Protein AF-A0A1B6K6L8-F1 (afdb_monomer_lite)

Radius of gyration: 23.19 Å; chains: 1; bounding box: 78×41×60 Å

Organism: NCBI:txid320908

Foldseek 3Di:
DDDDDDDDPPDDDFDWAADDDDDWDDKAWDAKKFCPVQVVDLAKDADDLDAPCVLLVSLLQVLFFKWKADPVRRMIGHHVDDDPPIDGDDRVQQVAARPPPDPPPRDGRGHVRMITMIGDTNNRPRDHDPVWTWTWWQDPPAGIWIAIPPDRVDIARFAHDRQSNQDDDWDKADQVVVQKIWTDTPQFIWITGVPGDPCNVPVHTDTQDRDPNWQEKEALNPVQKIWTWHFDQAKIWIWMAGVNHDDIDTDDIDGDGDGDNYDYDDNSDPPDDD

Sequence (274 aa):
MDFYKQLSFTLLTFSVFLFVSGTGDELRYVGCFDVAHSVLSKLHKYFYGLDLNKCVNYCAALNTRQAGIHKSENFCYCGDGIDENSERKDDTLCNISCGQDKPGANRTCGGENVMSLYDNFPTLKPTMVDNNISFLLGTAPEGVRLYRSPDLHKYDTLMSTDTFNDFSSDEVDYHYAKNLGFALADGKIYKSTLTPNSNANSTGPTVIKDDFPIASFAVDWFHDTIYWASRDHSNYSVKSVDLDGGNATTLLKIQTSGTVQCMEVDPYERLFNT

Secondary structure (DSSP, 8-state):
----------------------PPP-PEEEEEEESHHHHHSS-EEE-TT--HHHHHHHHHHTT-SEEEEETTTTEEEEESS--TTPPEEPGGG---B-SSPPTT---B--BTTEEEEEE---------STT--EEEEEETTTEEEEEESS-TT-EEEEE--GGGGS-S--EEEEEGGGTEEEEEETTEEEEEESS--TTHHHH--EEEEE-SSEEEEEEETTTTEEEEEE--SS-EEEEEEETTEEEEEEEEEE--S---------SSS-S---

pLDDT: mean 75.08, std 18.41, range [28.59, 95.5]

InterPro domains:
  IPR002889 Carbohydrate-binding WSC [PF01822] (29-111)
  IPR002889 Carbohydrate-binding WSC [PS51212] (26-121)
  IPR002889 Carbohydrate-binding WSC [SM00321] (26-121)
  IPR011042 Six-bladed beta-propeller, TolB-like [G3DSA:2.120.10.30] (135-272)

Structure (mmCIF, N/CA/C/O backbone):
data_AF-A0A1B6K6L8-F1
#
_entry.id   AF-A0A1B6K6L8-F1
#
loop_
_atom_site.group_PDB
_atom_site.id
_atom_site.type_symbol
_atom_site.label_atom_id
_atom_site.label_alt_id
_atom_site.label_comp_id
_atom_site.label_asym_id
_atom_site.label_entity_id
_atom_site.label_seq_id
_atom_site.pdbx_PDB_ins_code
_atom_site.Cartn_x
_atom_site.Cartn_y
_atom_site.Cartn_z
_atom_site.occupancy
_atom_site.B_iso_or_equiv
_atom_site.auth_seq_id
_atom_site.auth_comp_id
_atom_site.auth_asym_id
_atom_site.auth_atom_id
_atom_site.pdbx_PDB_model_num
ATOM 1 N N . MET A 1 1 ? 45.371 -24.825 -5.159 1.00 34.56 1 MET A N 1
ATOM 2 C CA . MET A 1 1 ? 45.054 -23.892 -6.259 1.00 34.56 1 MET A CA 1
ATOM 3 C C . MET A 1 1 ? 43.552 -23.928 -6.501 1.00 34.56 1 MET A C 1
ATOM 5 O O . MET A 1 1 ? 43.074 -24.537 -7.444 1.00 34.56 1 MET A O 1
ATOM 9 N N . ASP A 1 2 ? 42.851 -23.380 -5.512 1.00 31.44 2 ASP A N 1
ATOM 10 C CA . ASP A 1 2 ? 41.744 -22.422 -5.577 1.00 31.44 2 ASP A CA 1
ATOM 11 C C . ASP A 1 2 ? 40.558 -22.699 -6.509 1.00 31.44 2 ASP A C 1
ATOM 13 O O . ASP A 1 2 ? 40.441 -22.192 -7.622 1.00 31.44 2 ASP A O 1
ATOM 17 N N . PHE A 1 3 ? 39.620 -23.449 -5.925 1.00 30.70 3 PHE A N 1
ATOM 18 C CA . PHE A 1 3 ? 38.177 -23.218 -5.999 1.00 30.70 3 PHE A CA 1
ATOM 19 C C . PHE A 1 3 ? 37.814 -21.808 -5.471 1.00 30.70 3 PHE A C 1
ATOM 21 O O . PHE A 1 3 ? 38.475 -21.327 -4.556 1.00 30.70 3 PHE A O 1
ATOM 28 N N . TYR A 1 4 ? 36.704 -21.242 -5.972 1.00 28.59 4 TYR A N 1
ATOM 29 C CA . TYR A 1 4 ? 36.009 -19.981 -5.610 1.00 28.59 4 TYR A CA 1
ATOM 30 C C . TYR A 1 4 ? 36.255 -18.744 -6.495 1.00 28.59 4 TYR A C 1
ATOM 32 O O . TYR A 1 4 ? 37.169 -17.959 -6.277 1.00 28.59 4 TYR A O 1
ATOM 40 N N . LYS A 1 5 ? 35.320 -18.530 -7.430 1.00 29.80 5 LYS A N 1
ATOM 41 C CA . LYS A 1 5 ? 34.784 -17.257 -7.966 1.00 29.80 5 LYS A CA 1
ATOM 42 C C . LYS A 1 5 ? 33.568 -17.688 -8.806 1.00 29.80 5 LYS A C 1
ATOM 44 O O . LYS A 1 5 ? 33.723 -18.559 -9.645 1.00 29.80 5 LYS A O 1
ATOM 49 N N . GLN A 1 6 ? 32.333 -17.235 -8.640 1.00 28.75 6 GLN A N 1
ATOM 50 C CA . GLN A 1 6 ? 31.790 -16.043 -8.010 1.00 28.75 6 GLN A CA 1
ATOM 51 C C . GLN A 1 6 ? 30.283 -16.340 -7.863 1.00 28.75 6 GLN A C 1
ATOM 53 O O . GLN A 1 6 ? 29.590 -16.463 -8.869 1.00 28.75 6 GLN A O 1
ATOM 58 N N . LEU A 1 7 ? 29.785 -16.561 -6.639 1.00 28.86 7 LEU A N 1
ATOM 59 C CA . LEU A 1 7 ? 28.338 -16.599 -6.406 1.00 28.86 7 LEU A CA 1
ATOM 60 C C . LEU A 1 7 ? 27.823 -15.166 -6.574 1.00 28.86 7 LEU A C 1
ATOM 62 O O . LEU A 1 7 ? 28.168 -14.288 -5.784 1.00 28.86 7 LEU A O 1
ATOM 66 N N . SER A 1 8 ? 27.030 -14.940 -7.619 1.00 30.84 8 SER A N 1
ATOM 67 C CA . SER A 1 8 ? 26.169 -13.767 -7.726 1.00 30.84 8 SER A CA 1
ATOM 68 C C . SER A 1 8 ? 25.122 -13.868 -6.618 1.00 30.84 8 SER A C 1
ATOM 70 O O . SER A 1 8 ? 24.301 -14.784 -6.624 1.00 30.84 8 SER A O 1
ATOM 72 N N . PHE A 1 9 ? 25.189 -12.974 -5.634 1.00 30.95 9 PHE A N 1
ATOM 73 C CA . PHE A 1 9 ? 24.135 -12.808 -4.639 1.00 30.95 9 PHE A CA 1
ATOM 74 C C . PHE A 1 9 ? 22.963 -12.082 -5.303 1.00 30.95 9 PHE A C 1
ATOM 76 O O . PHE A 1 9 ? 22.854 -10.863 -5.225 1.00 30.95 9 PHE A O 1
ATOM 83 N N . THR A 1 10 ? 22.104 -12.831 -5.991 1.00 30.56 10 THR A N 1
ATOM 84 C CA . THR A 1 10 ? 20.785 -12.340 -6.397 1.00 30.56 10 THR A CA 1
ATOM 85 C C . THR A 1 10 ? 19.887 -12.414 -5.165 1.00 30.56 10 THR A C 1
ATOM 87 O O . THR A 1 10 ? 19.441 -13.493 -4.773 1.00 30.56 10 THR A O 1
ATOM 90 N N . LEU A 1 11 ? 19.701 -11.284 -4.485 1.00 29.59 11 LEU A N 1
ATOM 91 C CA . LEU A 1 11 ? 18.708 -11.152 -3.422 1.00 29.59 11 LEU A CA 1
ATOM 92 C C . LEU A 1 11 ? 17.330 -11.054 -4.082 1.00 29.59 11 LEU A C 1
ATOM 94 O O . LEU A 1 11 ? 16.975 -10.020 -4.630 1.00 29.59 11 LEU A O 1
ATOM 98 N N . LEU A 1 12 ? 16.580 -12.156 -4.051 1.00 32.03 12 LEU A N 1
ATOM 99 C CA . LEU A 1 12 ? 15.150 -12.171 -4.346 1.00 32.03 12 LEU A CA 1
ATOM 100 C C . LEU A 1 12 ? 14.415 -11.546 -3.157 1.00 32.03 12 LEU A C 1
ATOM 102 O O . LEU A 1 12 ? 14.360 -12.145 -2.080 1.00 32.03 12 LEU A O 1
ATOM 106 N N . THR A 1 13 ? 13.865 -10.352 -3.339 1.00 33.19 13 THR A N 1
ATOM 107 C CA . THR A 1 13 ? 12.875 -9.791 -2.419 1.00 33.19 13 THR A CA 1
ATOM 108 C C . THR A 1 13 ? 11.524 -10.453 -2.715 1.00 33.19 13 THR A C 1
ATOM 110 O O . THR A 1 13 ? 11.097 -10.562 -3.862 1.00 33.19 13 THR A O 1
ATOM 113 N N . PHE A 1 14 ? 10.880 -11.000 -1.682 1.00 33.00 14 PHE A N 1
ATOM 114 C CA . PHE A 1 14 ? 9.584 -11.673 -1.782 1.00 33.00 14 PHE A CA 1
ATOM 115 C C . PHE A 1 14 ? 8.544 -10.857 -1.016 1.00 33.00 14 PHE A C 1
ATOM 117 O O . PHE A 1 14 ? 8.603 -10.805 0.210 1.00 33.00 14 PHE A O 1
ATOM 124 N N . SER A 1 15 ? 7.555 -10.313 -1.723 1.00 31.88 15 SER A N 1
ATOM 125 C CA . SER A 1 15 ? 6.352 -9.735 -1.115 1.00 31.88 15 SER A CA 1
ATOM 126 C C . SER A 1 15 ? 5.167 -10.664 -1.385 1.00 31.88 15 SER A C 1
ATOM 128 O O . SER A 1 15 ? 4.825 -10.936 -2.535 1.00 31.88 15 SER A O 1
ATOM 130 N N . VAL A 1 16 ? 4.568 -11.208 -0.320 1.00 32.00 16 VAL A N 1
ATOM 131 C CA . VAL A 1 16 ? 3.443 -12.159 -0.366 1.00 32.00 16 VAL A CA 1
ATOM 132 C C . VAL A 1 16 ? 2.283 -11.581 0.439 1.00 32.00 16 VAL A C 1
ATOM 134 O O . VAL A 1 16 ? 2.430 -11.397 1.642 1.00 32.00 16 VAL A O 1
ATOM 137 N N . PHE A 1 17 ? 1.113 -11.366 -0.178 1.00 33.88 17 PHE A N 1
ATOM 138 C CA . PHE A 1 17 ? -0.128 -11.056 0.549 1.00 33.88 17 PHE A CA 1
ATOM 139 C C . PHE A 1 17 ? -1.366 -11.730 -0.072 1.00 33.88 17 PHE A C 1
ATOM 141 O O . PHE A 1 17 ? -1.424 -11.979 -1.275 1.00 33.88 17 PHE A O 1
ATOM 148 N N . LEU A 1 18 ? -2.338 -12.066 0.789 1.00 35.03 18 LEU A N 1
ATOM 149 C CA . LEU A 1 18 ? -3.398 -13.065 0.573 1.00 35.03 18 LEU A CA 1
ATOM 150 C C . LEU A 1 18 ? -4.814 -12.470 0.601 1.00 35.03 18 LEU A C 1
ATOM 152 O O . LEU A 1 18 ? -5.065 -11.449 1.237 1.00 35.03 18 LEU A O 1
ATOM 156 N N . PHE A 1 19 ? -5.750 -13.159 -0.057 1.00 38.59 19 PHE A N 1
ATOM 157 C CA . PHE A 1 19 ? -7.157 -12.772 -0.203 1.00 38.59 19 PHE A CA 1
ATOM 158 C C . PHE A 1 19 ? -8.054 -13.191 0.964 1.00 38.59 19 PHE A C 1
ATOM 160 O O . PHE A 1 19 ? -7.844 -14.225 1.591 1.00 38.59 19 PHE A O 1
ATOM 167 N N . VAL A 1 20 ? -9.102 -12.394 1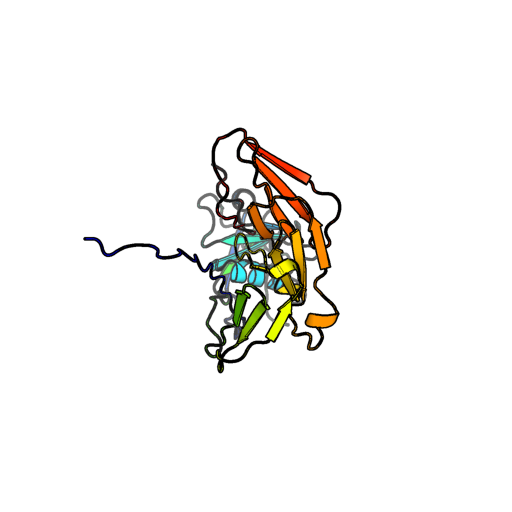.198 1.00 41.66 20 VAL A N 1
ATOM 168 C CA . VAL A 1 20 ? -10.036 -12.504 2.327 1.00 41.66 20 VAL A CA 1
ATOM 169 C C . VAL A 1 20 ? -11.402 -13.042 1.890 1.00 41.66 20 VAL A C 1
ATOM 171 O O . VAL A 1 20 ? -12.067 -12.455 1.038 1.00 41.66 20 VAL A O 1
ATOM 174 N N . SER A 1 21 ? -11.886 -14.069 2.590 1.00 34.97 21 SER A N 1
ATOM 175 C CA . SER A 1 21 ? -13.319 -14.321 2.779 1.00 34.97 21 SER A CA 1
ATOM 176 C C . SER A 1 21 ? -13.560 -14.731 4.235 1.00 34.97 21 SER A C 1
ATOM 178 O O . SER A 1 21 ? -13.213 -15.841 4.631 1.00 34.97 21 SER A O 1
ATOM 180 N N . GLY A 1 22 ? -14.115 -13.828 5.046 1.00 38.50 22 GLY A N 1
ATOM 181 C CA . GLY A 1 22 ? -14.493 -14.108 6.433 1.00 38.50 22 GLY A CA 1
ATOM 182 C C . GLY A 1 22 ? -15.956 -14.531 6.530 1.00 38.50 22 GLY A C 1
ATOM 183 O O . GLY A 1 22 ? -16.852 -13.740 6.236 1.00 38.50 22 GLY A O 1
ATOM 184 N N . THR A 1 23 ? -16.211 -15.769 6.951 1.00 39.53 23 THR A N 1
ATOM 185 C CA . THR A 1 23 ? -17.534 -16.210 7.412 1.00 39.53 23 THR A CA 1
ATOM 186 C C . THR A 1 23 ? -17.758 -15.671 8.822 1.00 39.53 23 THR A C 1
ATOM 188 O O . THR A 1 23 ? -16.921 -15.877 9.694 1.00 39.53 23 THR A O 1
ATOM 191 N N . GLY A 1 24 ? -18.845 -14.923 9.012 1.00 46.97 24 GLY A N 1
ATOM 192 C CA . GLY A 1 24 ? -19.058 -14.066 10.176 1.00 46.97 24 GLY A CA 1
ATOM 193 C C . GLY A 1 24 ? -19.149 -14.796 11.515 1.00 46.97 24 GLY A C 1
ATOM 194 O O . GLY A 1 24 ? -20.119 -15.509 11.761 1.00 46.97 24 GLY A O 1
ATOM 195 N N . ASP A 1 25 ? -18.193 -14.492 12.391 1.00 52.88 25 ASP A N 1
ATOM 196 C CA . ASP A 1 25 ? -18.396 -14.512 13.836 1.00 52.88 25 ASP A CA 1
ATOM 197 C C . ASP A 1 25 ? -19.154 -13.243 14.260 1.00 52.88 25 ASP A C 1
ATOM 199 O O . ASP A 1 25 ? -18.965 -12.148 13.716 1.00 52.88 25 ASP A O 1
ATOM 203 N N . GLU A 1 26 ? -20.081 -13.400 15.201 1.00 69.75 26 GLU A N 1
ATOM 204 C CA . GLU A 1 26 ? -20.916 -12.317 15.708 1.00 69.75 26 GLU A CA 1
ATOM 205 C C . GLU A 1 26 ? -20.067 -11.326 16.525 1.00 69.75 26 GLU A C 1
ATOM 207 O O . GLU A 1 26 ? -19.513 -11.663 17.571 1.00 69.75 26 GLU A O 1
ATOM 212 N N . LEU A 1 27 ? -19.958 -10.091 16.025 1.00 79.44 27 LEU A N 1
ATOM 213 C CA . LEU A 1 27 ? -19.236 -8.989 16.663 1.00 79.44 27 LEU A CA 1
ATOM 214 C C . LEU A 1 27 ? -19.695 -8.779 18.120 1.00 79.44 27 LEU A C 1
ATOM 216 O O . LEU A 1 27 ? -20.875 -8.505 18.359 1.00 79.44 27 LEU A O 1
ATOM 220 N N . ARG A 1 28 ? -18.765 -8.836 19.082 1.00 87.00 28 ARG A N 1
ATOM 221 C CA . ARG A 1 28 ? -19.060 -8.747 20.521 1.00 87.00 28 ARG A CA 1
ATOM 222 C C . ARG A 1 28 ? -18.842 -7.331 21.049 1.00 87.00 28 ARG A C 1
ATOM 224 O O . ARG A 1 28 ? -17.721 -6.836 21.028 1.00 87.00 28 ARG A O 1
ATOM 231 N N . TYR A 1 29 ? -19.885 -6.706 21.594 1.00 88.38 29 TYR A N 1
ATOM 232 C CA . TYR A 1 29 ? -19.748 -5.443 22.331 1.00 88.38 29 TYR A CA 1
ATOM 233 C C . TYR A 1 29 ? -19.022 -5.674 23.665 1.00 88.38 29 TYR A C 1
ATOM 235 O O . TYR A 1 29 ? -19.361 -6.590 24.419 1.00 88.38 29 TYR A O 1
ATOM 243 N N . VAL A 1 30 ? -18.006 -4.860 23.946 1.00 90.69 30 VAL A N 1
ATOM 244 C CA . VAL A 1 30 ? -17.192 -4.945 25.168 1.00 90.69 30 VAL A CA 1
ATOM 245 C C . VAL A 1 30 ? -17.627 -3.904 26.197 1.00 90.69 30 VAL A C 1
ATOM 247 O O . VAL A 1 30 ? -17.708 -4.208 27.389 1.00 90.69 30 VAL A O 1
ATOM 250 N N . GLY A 1 31 ? -17.918 -2.682 25.758 1.00 91.50 31 GLY A N 1
ATOM 251 C CA . GLY A 1 31 ? -18.349 -1.606 26.645 1.00 91.50 31 GLY A CA 1
ATOM 252 C C . GLY A 1 31 ? -18.139 -0.215 26.065 1.00 91.50 31 GLY A C 1
ATOM 253 O O . GLY A 1 31 ? -17.557 -0.056 24.989 1.00 91.50 31 GLY A O 1
ATOM 254 N N . CYS A 1 32 ? -18.606 0.773 26.822 1.00 93.06 32 CYS A N 1
ATOM 255 C CA . CYS A 1 32 ? -18.414 2.189 26.556 1.00 93.06 32 CYS A CA 1
ATOM 256 C C . CYS A 1 32 ? -17.178 2.715 27.291 1.00 93.06 32 CYS A C 1
ATOM 258 O O . CYS A 1 32 ? -17.006 2.445 28.481 1.00 93.06 32 CYS A O 1
ATOM 260 N N . PHE A 1 33 ? -16.320 3.462 26.603 1.00 92.12 33 PHE A N 1
ATOM 261 C CA . PHE A 1 33 ? -15.060 3.972 27.152 1.00 92.12 33 PHE A CA 1
ATOM 262 C C . PHE A 1 33 ? -14.853 5.432 26.775 1.00 92.12 33 PHE A C 1
ATOM 264 O O . PHE A 1 33 ? -15.386 5.890 25.766 1.00 92.12 33 PHE A O 1
ATOM 271 N N . ASP A 1 34 ? -1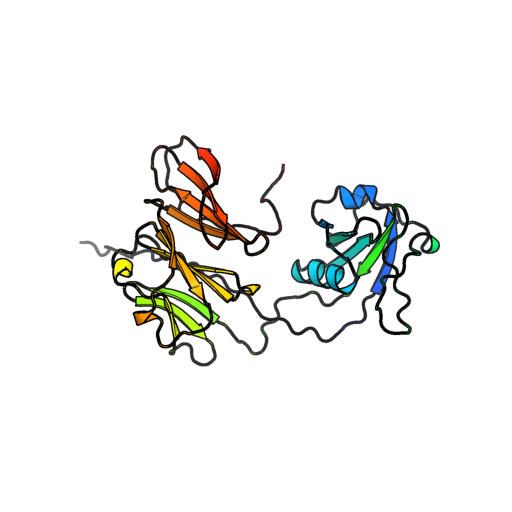4.082 6.170 27.569 1.00 89.38 34 ASP A N 1
ATOM 272 C CA . ASP A 1 34 ? -13.631 7.496 27.150 1.00 89.38 34 ASP A CA 1
ATOM 273 C C . ASP A 1 34 ? -12.786 7.445 25.866 1.00 89.38 34 ASP A C 1
ATOM 275 O O . ASP A 1 34 ? -12.189 6.427 25.514 1.00 89.38 34 ASP A O 1
ATOM 279 N N . VAL A 1 35 ? -12.759 8.561 25.134 1.00 77.94 35 VAL A N 1
ATOM 280 C CA . VAL A 1 35 ? -11.936 8.667 23.916 1.00 77.94 35 VAL A CA 1
ATOM 281 C C . VAL A 1 35 ? -10.588 9.329 24.178 1.00 77.94 35 VAL A C 1
ATOM 283 O O . VAL A 1 35 ? -9.697 9.200 23.353 1.00 77.94 35 VAL A O 1
ATOM 286 N N . ALA A 1 36 ? -10.403 10.040 25.295 1.00 65.88 36 ALA A N 1
ATOM 287 C CA . ALA A 1 36 ? -9.252 10.927 25.495 1.00 65.88 36 ALA A CA 1
ATOM 288 C C . ALA A 1 36 ? -7.902 10.193 25.408 1.00 65.88 36 ALA A C 1
ATOM 290 O O . ALA A 1 36 ? -7.032 10.595 24.639 1.00 65.88 36 ALA A O 1
ATOM 291 N N . HIS A 1 37 ? -7.744 9.089 26.138 1.00 63.91 37 HIS A N 1
ATOM 292 C CA . HIS A 1 37 ? -6.505 8.305 26.121 1.00 63.91 37 HIS A CA 1
ATOM 293 C C . HIS A 1 37 ? -6.378 7.453 24.853 1.00 63.91 37 HIS A C 1
ATOM 295 O O . HIS A 1 37 ? -5.288 7.287 24.310 1.00 63.91 37 HIS A O 1
ATOM 301 N N . SER A 1 38 ? -7.506 7.019 24.296 1.00 60.50 38 SER A N 1
ATOM 302 C CA . SER A 1 38 ? -7.543 6.239 23.058 1.00 60.50 38 SER A CA 1
ATOM 303 C C . SER A 1 38 ? -7.270 7.079 21.794 1.00 60.50 38 SER A C 1
ATOM 305 O O . SER A 1 38 ? -6.662 6.574 20.855 1.00 60.50 38 SER A O 1
ATOM 307 N N . VAL A 1 39 ? -7.599 8.378 21.776 1.00 54.75 39 VAL A N 1
ATOM 308 C CA . VAL A 1 39 ? -7.175 9.363 20.749 1.00 54.75 39 VAL A CA 1
ATOM 309 C C . VAL A 1 39 ? -5.673 9.600 20.783 1.00 54.75 39 VAL A C 1
ATOM 311 O O . VAL A 1 39 ? -5.060 9.804 19.739 1.00 54.75 39 VAL A O 1
ATOM 314 N N . LEU A 1 40 ? -5.064 9.560 21.968 1.00 52.44 40 LEU A N 1
ATOM 315 C CA . LEU A 1 40 ? -3.612 9.667 22.104 1.00 52.44 40 LEU A CA 1
ATOM 316 C C . LEU A 1 40 ? -2.892 8.384 21.658 1.00 52.44 40 LEU A C 1
ATOM 318 O O . LEU A 1 40 ? -1.703 8.440 21.335 1.00 52.44 40 LEU A O 1
ATOM 322 N N . SER A 1 41 ? -3.594 7.246 21.591 1.00 58.81 41 SER A N 1
ATOM 323 C CA . SER A 1 41 ? -3.054 6.024 20.994 1.00 58.81 41 SER A CA 1
ATOM 324 C C . SER A 1 41 ? -2.823 6.216 19.485 1.00 58.81 41 SER A C 1
ATOM 326 O O . SER A 1 41 ? -3.631 6.828 18.782 1.00 58.81 41 SER A O 1
ATOM 328 N N . LYS A 1 42 ? -1.698 5.711 18.962 1.00 58.62 42 LYS A N 1
ATOM 329 C CA . LYS A 1 42 ? -1.261 5.948 17.569 1.00 58.62 42 LYS A CA 1
ATOM 330 C C . LYS A 1 42 ? -2.048 5.150 16.511 1.00 58.62 42 LYS A C 1
ATOM 332 O O . LYS A 1 42 ? -1.871 5.408 15.327 1.00 58.62 42 LYS A O 1
ATOM 337 N N . LEU A 1 43 ? -2.926 4.228 16.912 1.00 66.12 43 LEU A N 1
ATOM 338 C CA . LEU A 1 43 ? -3.657 3.314 16.022 1.00 66.12 43 LEU A CA 1
ATOM 339 C C . LEU A 1 43 ? -5.123 3.741 15.837 1.00 66.12 43 LEU A C 1
ATOM 341 O O . LEU A 1 43 ? -6.056 2.983 16.107 1.00 66.12 43 LEU A O 1
ATOM 345 N N . HIS A 1 44 ? -5.343 4.971 15.368 1.00 76.06 44 HIS A N 1
ATOM 346 C CA . HIS A 1 44 ? -6.681 5.465 15.037 1.00 76.06 44 HIS A CA 1
ATOM 347 C C . HIS A 1 44 ? -6.751 6.072 13.634 1.00 76.06 44 HIS A C 1
ATOM 349 O O . HIS A 1 44 ? -5.766 6.581 13.104 1.00 76.06 44 HIS A O 1
ATOM 355 N N . LYS A 1 45 ? -7.935 6.024 13.015 1.00 79.69 45 LYS A N 1
ATOM 356 C CA . LYS A 1 45 ? -8.197 6.573 11.680 1.00 79.69 45 LYS A CA 1
ATOM 357 C C . LYS A 1 45 ? -9.486 7.381 11.648 1.00 79.69 45 LYS A C 1
ATOM 359 O O . LYS A 1 45 ? -10.515 6.948 12.163 1.00 79.69 45 LYS A O 1
ATOM 364 N N . TYR A 1 46 ? -9.421 8.530 10.979 1.00 83.12 46 TYR A N 1
ATOM 365 C CA . TYR A 1 46 ? -10.589 9.326 10.616 1.00 83.12 46 TYR A CA 1
ATOM 366 C C . TYR A 1 46 ? -11.235 8.784 9.332 1.00 83.12 46 TYR A C 1
ATOM 368 O O . TYR A 1 46 ? -10.548 8.552 8.333 1.00 83.12 46 TYR A O 1
ATOM 376 N N . PHE A 1 47 ? -12.556 8.617 9.328 1.00 73.38 47 PHE A N 1
ATOM 377 C CA . PHE A 1 47 ? -13.321 8.127 8.180 1.00 73.38 47 PHE A CA 1
ATOM 378 C C . PHE A 1 47 ? -14.439 9.085 7.778 1.00 73.38 47 PHE A C 1
ATOM 380 O O . PHE A 1 47 ? -15.330 9.386 8.562 1.00 73.38 47 PHE A O 1
ATOM 387 N N . TYR A 1 48 ? -14.508 9.456 6.502 1.00 74.00 48 TYR A N 1
ATOM 388 C CA . TYR A 1 48 ? -15.709 10.111 5.987 1.00 74.00 48 TYR A CA 1
ATOM 389 C C . TYR A 1 48 ? -16.898 9.138 5.975 1.00 74.00 48 TYR A C 1
ATOM 391 O O . TYR A 1 48 ? -16.854 8.076 5.344 1.00 74.00 48 TYR A O 1
ATOM 399 N N . GLY A 1 49 ? -17.972 9.512 6.679 1.00 77.44 49 GLY A N 1
ATOM 400 C CA . GLY A 1 49 ? -19.181 8.697 6.799 1.00 77.44 49 GLY A CA 1
ATOM 401 C C . GLY A 1 49 ? -18.900 7.369 7.497 1.00 77.44 49 GLY A C 1
ATOM 402 O O . GLY A 1 49 ? -19.133 6.308 6.911 1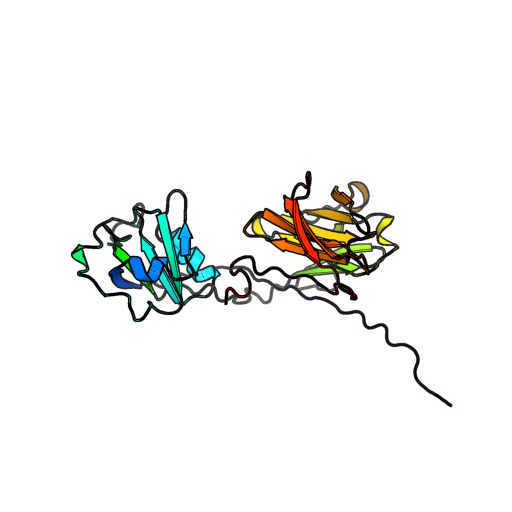.00 77.44 49 GLY A O 1
ATOM 403 N N . LEU A 1 50 ? -18.331 7.432 8.702 1.00 82.00 50 LEU A N 1
ATOM 404 C CA . LEU A 1 50 ? -17.966 6.253 9.475 1.00 82.00 50 LEU A CA 1
ATOM 405 C C . LEU A 1 50 ? -19.196 5.395 9.826 1.00 82.00 50 LEU A C 1
ATOM 407 O O . LEU A 1 50 ? -20.227 5.896 10.281 1.00 82.00 50 LEU A O 1
ATOM 411 N N . ASP A 1 51 ? -19.042 4.085 9.654 1.00 83.75 51 ASP A N 1
ATOM 412 C CA . ASP A 1 51 ? -19.950 3.055 10.148 1.00 83.75 51 ASP A CA 1
ATOM 413 C C . ASP A 1 51 ? -19.148 1.951 10.854 1.00 83.75 51 ASP A C 1
ATOM 415 O O . ASP A 1 51 ? -17.914 1.899 10.781 1.00 83.75 51 ASP A O 1
ATOM 419 N N . LEU A 1 52 ? -19.855 1.072 11.561 1.00 85.38 52 LEU A N 1
ATOM 420 C CA . LEU A 1 52 ? -19.223 0.030 12.360 1.00 85.38 52 LEU A CA 1
ATOM 421 C C . LEU A 1 52 ? -18.436 -0.977 11.520 1.00 85.38 52 LEU A C 1
ATOM 423 O O . LEU A 1 52 ? -17.344 -1.373 11.918 1.00 85.38 52 LEU A O 1
ATOM 427 N N . ASN A 1 53 ? -18.954 -1.368 10.355 1.00 82.62 53 ASN A N 1
ATOM 428 C CA . ASN A 1 53 ? -18.290 -2.350 9.502 1.00 82.62 53 ASN A CA 1
ATOM 429 C C . ASN A 1 53 ? -16.983 -1.790 8.942 1.00 82.62 53 ASN A C 1
ATOM 431 O O . ASN A 1 53 ? -15.989 -2.505 8.904 1.00 82.62 53 ASN A O 1
ATOM 435 N N . LYS A 1 54 ? -16.950 -0.509 8.554 1.00 81.44 54 LYS A N 1
ATOM 436 C CA . LYS A 1 54 ? -15.715 0.168 8.134 1.00 81.44 54 LYS A CA 1
ATOM 437 C C . LYS A 1 54 ? -14.664 0.130 9.231 1.00 81.44 54 LYS A C 1
ATOM 439 O O . LYS A 1 54 ? -13.517 -0.197 8.941 1.00 81.44 54 LYS A O 1
ATOM 444 N N . CYS A 1 55 ? -15.056 0.428 10.470 1.00 86.25 55 CYS A N 1
ATOM 445 C CA . CYS A 1 55 ? -14.116 0.416 11.583 1.00 86.25 55 CYS A CA 1
ATOM 446 C C . CYS A 1 55 ? -13.597 -0.994 11.878 1.00 86.25 55 CYS A C 1
ATOM 448 O O . CYS A 1 55 ? -12.393 -1.229 11.899 1.00 86.25 55 CYS A O 1
ATOM 450 N N . VAL A 1 56 ? -14.511 -1.952 12.021 1.00 85.50 56 VAL A N 1
ATOM 451 C CA . VAL A 1 56 ? -14.176 -3.349 12.299 1.00 85.50 56 VAL A CA 1
ATOM 452 C C . VAL A 1 56 ? -13.295 -3.939 11.201 1.00 85.50 56 VAL A C 1
ATOM 454 O O . VAL A 1 56 ? -12.272 -4.534 11.512 1.00 85.50 56 VAL A O 1
ATOM 457 N N . ASN A 1 57 ? -13.637 -3.739 9.926 1.00 79.62 57 ASN A N 1
ATOM 458 C CA . ASN A 1 57 ? -12.840 -4.251 8.810 1.00 79.62 57 ASN A CA 1
ATOM 459 C C . ASN A 1 57 ? -11.446 -3.621 8.767 1.00 79.62 57 ASN A C 1
ATOM 461 O O . ASN A 1 57 ? -10.481 -4.307 8.445 1.00 79.62 57 ASN A O 1
ATOM 465 N N . TYR A 1 58 ? -11.337 -2.332 9.097 1.00 78.62 58 TYR A N 1
ATOM 466 C CA . TYR A 1 58 ? -10.052 -1.650 9.193 1.00 78.62 58 TYR A CA 1
ATOM 467 C C . TYR A 1 58 ? -9.181 -2.259 10.299 1.00 78.62 58 TYR A C 1
ATOM 469 O O . TYR A 1 58 ? -8.062 -2.679 10.020 1.00 78.62 58 TYR A O 1
ATOM 477 N N . CYS A 1 59 ? -9.711 -2.415 11.512 1.00 80.69 59 CYS A N 1
ATOM 478 C CA . CYS A 1 59 ? -8.975 -3.031 12.620 1.00 80.69 59 CYS A CA 1
ATOM 479 C C . CYS A 1 59 ? -8.644 -4.504 12.362 1.00 80.69 59 CYS A C 1
ATOM 481 O O . CYS A 1 59 ? -7.557 -4.982 12.678 1.00 80.69 59 CYS A O 1
ATOM 483 N N . ALA A 1 60 ? -9.554 -5.223 11.713 1.00 78.06 60 ALA A N 1
ATOM 484 C CA . ALA A 1 60 ? -9.328 -6.598 11.322 1.00 78.06 60 ALA A CA 1
ATOM 485 C C . ALA A 1 60 ? -8.196 -6.734 10.293 1.00 78.06 60 ALA A C 1
ATOM 487 O O . ALA A 1 60 ? -7.400 -7.663 10.408 1.00 78.06 60 ALA A O 1
ATOM 488 N N . ALA A 1 61 ? -8.102 -5.811 9.326 1.00 70.56 61 ALA A N 1
ATOM 489 C CA . ALA A 1 61 ? -7.027 -5.763 8.330 1.00 70.56 61 ALA A CA 1
ATOM 490 C C . ALA A 1 61 ? -5.661 -5.428 8.946 1.00 70.56 61 ALA A C 1
ATOM 492 O O . ALA A 1 61 ? -4.640 -5.896 8.452 1.00 70.56 61 ALA A O 1
ATOM 493 N N . LEU A 1 62 ? -5.651 -4.675 10.049 1.00 71.00 62 LEU A N 1
ATOM 494 C CA . LEU A 1 62 ? -4.463 -4.435 10.871 1.00 71.00 62 LEU A CA 1
ATOM 495 C C . LEU A 1 62 ? -4.118 -5.616 11.794 1.00 71.00 62 LEU A C 1
ATOM 497 O O . LEU A 1 62 ? -3.167 -5.534 12.564 1.00 71.00 62 LEU A O 1
ATOM 501 N N . ASN A 1 63 ? -4.884 -6.712 11.737 1.00 73.94 63 ASN A N 1
ATOM 502 C CA . ASN A 1 63 ? -4.729 -7.885 12.596 1.00 73.94 63 ASN A CA 1
ATOM 503 C C . ASN A 1 63 ? -4.786 -7.552 14.103 1.00 73.94 63 ASN A C 1
ATOM 505 O O . ASN A 1 63 ? -4.183 -8.246 14.919 1.00 73.94 63 ASN A O 1
ATOM 509 N N . THR A 1 64 ? -5.541 -6.517 14.480 1.00 75.94 64 THR A N 1
ATOM 510 C CA . THR A 1 64 ? -5.784 -6.183 15.888 1.00 75.94 64 THR A CA 1
ATOM 511 C C . THR A 1 64 ? -7.044 -6.870 16.397 1.00 75.94 64 THR A C 1
ATOM 513 O O . THR A 1 64 ? -7.982 -7.115 15.636 1.00 75.94 64 THR A O 1
ATOM 516 N N . ARG A 1 65 ? -7.113 -7.128 17.700 1.00 80.44 65 ARG A N 1
ATOM 517 C CA . ARG A 1 65 ? -8.243 -7.823 18.326 1.00 80.44 65 ARG A CA 1
ATOM 518 C C . ARG A 1 65 ? -9.481 -6.951 18.587 1.00 80.44 65 ARG A C 1
ATOM 520 O O . ARG A 1 65 ? -10.593 -7.475 18.625 1.00 80.44 65 ARG A O 1
ATOM 527 N N . GLN A 1 66 ? -9.309 -5.651 18.808 1.00 87.12 66 GLN A N 1
ATOM 528 C CA . GLN A 1 66 ? -10.363 -4.737 19.256 1.00 87.12 66 GLN A CA 1
ATOM 529 C C . GLN A 1 66 ? -10.542 -3.546 18.311 1.00 87.12 66 GLN A C 1
ATOM 531 O O . GLN A 1 66 ? -9.590 -3.086 17.681 1.00 87.12 66 GLN A O 1
ATOM 536 N N . ALA A 1 67 ? -11.784 -3.065 18.224 1.00 89.19 67 ALA A N 1
ATOM 537 C CA . ALA A 1 67 ? -12.201 -1.937 17.403 1.00 89.19 67 ALA A CA 1
ATOM 538 C C . ALA A 1 67 ? -13.058 -0.984 18.246 1.00 89.19 67 ALA A C 1
ATOM 540 O O . ALA A 1 67 ? -14.155 -1.343 18.679 1.00 89.19 67 ALA A O 1
ATOM 541 N N . GLY A 1 68 ? -12.558 0.221 18.499 1.00 91.19 68 GLY A N 1
ATOM 542 C CA . GLY A 1 68 ? -13.284 1.310 19.145 1.00 91.19 68 GLY A CA 1
ATOM 543 C C . GLY A 1 68 ? -13.872 2.252 18.102 1.00 91.19 68 GLY A C 1
ATOM 544 O O . GLY A 1 68 ? -13.193 2.617 17.149 1.00 91.19 68 GLY A O 1
ATOM 545 N N . ILE A 1 69 ? -15.121 2.677 18.261 1.00 90.94 69 ILE A N 1
ATOM 546 C CA . ILE A 1 69 ? -15.773 3.596 17.321 1.00 90.94 69 ILE A CA 1
ATOM 547 C C . ILE A 1 69 ? -16.355 4.815 18.039 1.00 90.94 69 ILE A C 1
ATOM 549 O O . ILE A 1 69 ? -17.149 4.687 18.973 1.00 90.94 69 ILE A O 1
ATOM 553 N N . HIS A 1 70 ? -15.979 6.002 17.560 1.00 91.19 70 HIS A N 1
ATOM 554 C CA . HIS A 1 70 ? -16.514 7.293 17.981 1.00 91.19 70 HIS A CA 1
ATOM 555 C C . HIS A 1 70 ? -17.061 8.036 16.757 1.00 91.19 70 HIS A C 1
ATOM 557 O O . HIS A 1 70 ? -16.350 8.752 16.050 1.00 91.19 70 HIS A O 1
ATOM 563 N N . LYS A 1 71 ? -18.348 7.825 16.472 1.00 85.75 71 LYS A N 1
ATOM 564 C CA . LYS A 1 71 ? -18.968 8.268 15.217 1.00 85.75 71 LYS A CA 1
ATOM 565 C C . LYS A 1 71 ? -19.129 9.782 15.095 1.00 85.75 71 LYS A C 1
ATOM 567 O O . LYS A 1 71 ? -19.009 10.282 13.983 1.00 85.75 71 LYS A O 1
ATOM 572 N N . SER A 1 72 ? -19.355 10.507 16.193 1.00 84.44 72 SER A N 1
ATOM 573 C CA . SER A 1 72 ? -19.483 11.977 16.178 1.00 84.44 72 SER A CA 1
ATOM 574 C C . SER A 1 72 ? -18.256 12.659 15.577 1.00 84.44 72 SER A C 1
ATOM 576 O O . SER A 1 72 ? -18.386 13.573 14.771 1.00 84.44 72 SER A O 1
ATOM 578 N N . GLU A 1 73 ? -17.075 12.147 15.917 1.00 83.56 73 GLU A N 1
ATOM 579 C CA . GLU A 1 73 ? -15.787 12.649 15.437 1.00 83.56 73 GLU A CA 1
ATOM 580 C C . GLU A 1 73 ? -15.224 11.808 14.283 1.00 83.56 73 GLU A C 1
ATOM 582 O O . GLU A 1 73 ? -14.095 12.020 13.850 1.00 83.56 73 GLU A O 1
ATOM 587 N N . ASN A 1 74 ? -16.002 10.851 13.760 1.00 85.69 74 ASN A N 1
ATOM 588 C CA . ASN A 1 74 ? -15.599 9.965 12.668 1.00 85.69 74 ASN A CA 1
ATOM 589 C C . ASN A 1 74 ? -14.299 9.179 12.937 1.00 85.69 74 ASN A C 1
ATOM 591 O O . ASN A 1 74 ? -13.585 8.821 11.997 1.00 85.69 74 ASN A O 1
ATOM 595 N N . PHE A 1 75 ? -14.006 8.855 14.199 1.00 88.00 75 PHE A N 1
ATOM 596 C CA . PHE A 1 75 ? -12.814 8.093 14.564 1.00 88.00 75 PHE A CA 1
ATOM 597 C C . PHE A 1 75 ? -13.089 6.604 14.763 1.00 88.00 75 PHE A C 1
ATOM 599 O O . PHE A 1 75 ? -14.062 6.197 15.404 1.00 88.00 75 PHE A O 1
ATOM 606 N N . CYS A 1 76 ? -12.164 5.803 14.247 1.00 87.88 76 CYS A N 1
ATOM 607 C CA . CYS A 1 76 ? -12.034 4.381 14.511 1.00 87.88 76 CYS A CA 1
ATOM 608 C C . CYS A 1 76 ? -10.683 4.100 15.176 1.00 87.88 76 CYS A C 1
ATOM 610 O O . CYS A 1 76 ? -9.666 4.595 14.697 1.00 87.88 76 CYS A O 1
ATOM 612 N N . TYR A 1 77 ? -10.679 3.294 16.229 1.00 88.44 77 TYR A N 1
ATOM 613 C CA . TYR A 1 77 ? -9.525 2.926 17.049 1.00 88.44 77 TYR A CA 1
ATOM 614 C C . TYR A 1 77 ? -9.289 1.428 16.935 1.00 88.44 77 TYR A C 1
ATOM 616 O O . TYR A 1 77 ? -10.242 0.664 17.048 1.00 88.44 77 TYR A O 1
ATOM 624 N N . CYS A 1 78 ? -8.045 1.004 16.752 1.00 83.62 78 CYS A N 1
ATOM 625 C CA . CYS A 1 78 ? -7.681 -0.401 16.612 1.00 83.62 78 CYS A CA 1
ATOM 626 C C . CYS A 1 78 ? -6.592 -0.764 17.619 1.00 83.62 78 CYS A C 1
ATOM 628 O O . CYS A 1 78 ? -5.676 0.018 17.852 1.00 83.62 78 CYS A O 1
ATOM 630 N N . GLY A 1 79 ? -6.670 -1.948 18.216 1.00 81.12 79 GLY A N 1
ATOM 631 C CA . GLY A 1 79 ? -5.651 -2.396 19.164 1.00 81.12 79 GLY A CA 1
ATOM 632 C C . GLY A 1 79 ? -5.934 -3.777 19.735 1.00 81.12 79 GLY A C 1
ATOM 633 O O . GLY A 1 79 ? -7.002 -4.341 19.523 1.00 81.12 79 GLY A O 1
ATOM 634 N N . ASP A 1 80 ? -4.977 -4.332 20.472 1.00 78.31 80 ASP A N 1
ATOM 635 C CA . ASP A 1 80 ? -5.146 -5.624 21.159 1.00 78.31 80 ASP A CA 1
ATOM 636 C C . ASP A 1 80 ? -5.681 -5.491 22.592 1.00 78.31 80 ASP A C 1
ATOM 638 O O . ASP A 1 80 ? -5.883 -6.481 23.300 1.00 78.31 80 ASP A O 1
ATOM 642 N N . GLY A 1 81 ? -5.952 -4.255 22.999 1.00 74.56 81 GLY A N 1
ATOM 643 C CA . GLY A 1 81 ? -6.466 -3.863 24.298 1.00 74.56 81 GLY A CA 1
ATOM 644 C C . GLY A 1 81 ? -6.884 -2.394 24.282 1.00 74.56 81 GLY A C 1
ATOM 645 O O . GLY A 1 81 ? -6.635 -1.672 23.316 1.00 74.56 81 GLY A O 1
ATOM 646 N N . ILE A 1 82 ? -7.490 -1.961 25.381 1.00 75.38 82 ILE A N 1
ATOM 647 C CA . ILE A 1 82 ? -7.684 -0.547 25.693 1.00 75.38 82 ILE A CA 1
ATOM 648 C C . ILE A 1 82 ? -6.521 -0.080 26.573 1.00 75.38 82 ILE A C 1
ATOM 650 O O . ILE A 1 82 ? -6.006 -0.860 27.376 1.00 75.38 82 ILE A O 1
ATOM 654 N N . ASP A 1 83 ? -6.112 1.178 26.398 1.00 76.12 83 ASP A N 1
ATOM 655 C CA . ASP A 1 83 ? -5.099 1.823 27.236 1.00 76.12 83 ASP A CA 1
ATOM 656 C C . ASP A 1 83 ? -5.468 1.711 28.723 1.00 76.12 83 ASP A C 1
ATOM 658 O O . ASP A 1 83 ? -6.628 1.880 29.096 1.00 76.12 83 ASP A O 1
ATOM 662 N N . GLU A 1 84 ? -4.492 1.446 29.590 1.00 75.38 84 GLU A N 1
ATOM 663 C CA . GLU A 1 84 ? -4.736 1.286 31.030 1.00 75.38 84 GLU A CA 1
ATOM 664 C C . GLU A 1 84 ? -5.331 2.539 31.696 1.00 75.38 84 GLU A C 1
ATOM 666 O O . GLU A 1 84 ? -5.986 2.430 32.733 1.00 75.38 84 GLU A O 1
ATOM 671 N N . ASN A 1 85 ? -5.138 3.715 31.090 1.00 80.94 85 ASN A N 1
ATOM 672 C CA . ASN A 1 85 ? -5.680 4.987 31.561 1.00 80.94 85 ASN A CA 1
ATOM 673 C C . ASN A 1 85 ? -7.077 5.287 31.010 1.00 80.94 85 ASN A C 1
ATOM 675 O O . ASN A 1 85 ? -7.702 6.251 31.447 1.00 80.94 85 ASN A O 1
ATOM 679 N N . SER A 1 86 ? -7.575 4.501 30.053 1.00 83.25 86 SER A N 1
ATOM 680 C CA . SER A 1 86 ? -8.935 4.672 29.552 1.00 83.25 86 SER A CA 1
ATOM 681 C C . SER A 1 86 ? -9.949 4.135 30.560 1.00 83.25 86 SER A C 1
ATOM 683 O O . SER A 1 86 ? -9.878 2.996 31.026 1.00 83.25 86 SER A O 1
ATOM 685 N N . GLU A 1 87 ? -10.943 4.954 30.881 1.00 89.00 87 GLU A N 1
ATOM 686 C CA . GLU A 1 87 ? -11.957 4.631 31.871 1.00 89.00 87 GLU A CA 1
ATOM 687 C C . GLU A 1 87 ? -13.201 4.031 31.204 1.00 89.00 87 GLU A C 1
ATOM 689 O O . GLU A 1 87 ? -13.766 4.595 30.259 1.00 89.00 87 GLU A O 1
ATOM 694 N N . ARG A 1 88 ? -13.679 2.896 31.732 1.00 92.06 88 ARG A N 1
ATOM 695 C CA . ARG A 1 88 ? -14.983 2.342 31.347 1.00 92.06 88 ARG A CA 1
ATOM 696 C C . ARG A 1 88 ? -16.088 3.254 31.872 1.00 92.06 88 ARG A C 1
ATOM 698 O O . ARG A 1 88 ? -16.188 3.489 33.074 1.00 92.06 88 ARG A O 1
ATOM 705 N N . LYS A 1 89 ? -16.938 3.729 30.972 1.00 94.38 89 LYS A N 1
ATOM 706 C CA . LYS A 1 89 ? -18.075 4.602 31.265 1.00 94.38 89 LYS A CA 1
ATOM 707 C C . LYS A 1 89 ? -19.381 3.809 31.289 1.00 94.38 89 LYS A C 1
ATOM 709 O O . LYS A 1 89 ? -19.422 2.629 30.938 1.00 94.38 89 LYS A O 1
ATOM 714 N N . ASP A 1 90 ? -20.449 4.456 31.748 1.00 94.62 90 ASP A N 1
ATOM 715 C CA . ASP A 1 90 ? -21.791 3.879 31.694 1.00 94.62 90 ASP A CA 1
ATOM 716 C C . ASP A 1 90 ? -22.177 3.606 30.230 1.00 94.62 90 ASP A C 1
ATOM 718 O O . ASP A 1 90 ? -22.028 4.474 29.368 1.00 94.62 90 ASP A O 1
ATOM 722 N N . ASP A 1 91 ? -22.675 2.401 29.945 1.00 92.75 91 ASP A N 1
ATOM 723 C CA . ASP A 1 91 ? -23.035 1.981 28.589 1.00 92.75 91 ASP A CA 1
ATOM 724 C C . ASP A 1 91 ? -24.148 2.856 27.976 1.00 92.75 91 ASP A C 1
ATOM 726 O O . ASP A 1 91 ? -24.236 2.973 26.755 1.00 92.75 91 ASP A O 1
ATOM 730 N N . THR A 1 92 ? -24.949 3.538 28.802 1.00 92.69 92 THR A N 1
ATOM 731 C CA . THR A 1 92 ? -25.966 4.507 28.358 1.00 92.69 92 THR A CA 1
ATOM 732 C C . THR A 1 92 ? -25.384 5.768 27.720 1.00 92.69 92 THR A C 1
ATOM 734 O O . THR A 1 92 ? -26.097 6.452 26.984 1.00 92.69 92 THR A O 1
ATOM 737 N N . LEU A 1 93 ? -24.106 6.080 27.961 1.00 93.75 93 LEU A N 1
ATOM 738 C CA . LEU A 1 93 ? -23.426 7.208 27.321 1.00 93.75 93 LEU A CA 1
ATOM 739 C C . LEU A 1 93 ? -23.075 6.898 25.865 1.00 93.75 93 LEU A C 1
ATOM 741 O O . LEU A 1 93 ? -23.083 7.798 25.029 1.00 93.75 93 LEU A O 1
ATOM 745 N N . CYS A 1 94 ? -22.848 5.626 25.533 1.00 93.31 94 CYS A N 1
ATOM 746 C CA . CYS A 1 94 ? -22.683 5.169 24.159 1.00 93.31 94 CYS A CA 1
ATOM 747 C C . CYS A 1 94 ? -24.052 4.972 23.498 1.00 93.31 94 CYS A C 1
ATOM 749 O O . CYS A 1 94 ? -24.474 3.855 23.215 1.00 93.31 94 CYS A O 1
ATOM 751 N N . ASN A 1 95 ? -24.778 6.066 23.284 1.00 90.25 95 ASN A N 1
ATOM 752 C CA . ASN A 1 95 ? -26.164 6.064 22.809 1.00 90.25 95 ASN A CA 1
ATOM 753 C C . ASN A 1 95 ? -26.319 6.330 21.303 1.00 90.25 95 ASN A C 1
ATOM 755 O O . ASN A 1 95 ? -27.439 6.306 20.785 1.00 90.25 95 ASN A O 1
ATOM 759 N N . ILE A 1 96 ? -25.225 6.583 20.581 1.00 89.62 96 ILE A N 1
ATOM 760 C CA . ILE A 1 96 ? -25.285 6.863 19.148 1.00 89.62 96 ILE A CA 1
ATOM 761 C C . ILE A 1 96 ? -25.452 5.550 18.397 1.00 89.62 96 ILE A C 1
ATOM 763 O O . ILE A 1 96 ? -24.618 4.655 18.493 1.00 89.62 96 ILE A O 1
ATOM 767 N N . SER A 1 97 ? -26.503 5.436 17.589 1.00 87.12 97 SER A N 1
ATOM 768 C CA . SER A 1 97 ? -26.677 4.272 16.721 1.00 87.12 97 SER A CA 1
ATOM 769 C C . SER A 1 97 ? -25.654 4.264 15.581 1.00 87.12 97 SER A C 1
ATOM 771 O O . SER A 1 97 ? -25.415 5.268 14.892 1.00 87.12 97 SER A O 1
ATOM 773 N N . CYS A 1 98 ? -25.094 3.085 15.325 1.00 80.75 98 CYS A N 1
ATOM 774 C CA . CYS A 1 98 ? -24.170 2.855 14.223 1.00 80.75 98 CYS A CA 1
ATOM 775 C C . CYS A 1 98 ? -24.782 3.078 12.832 1.00 80.75 98 CYS A C 1
ATOM 777 O O . CYS A 1 98 ? -24.056 3.492 11.930 1.00 80.75 98 CYS A O 1
ATOM 779 N N . GLY A 1 99 ? -26.111 3.011 12.686 1.00 68.50 99 GLY A N 1
ATOM 780 C CA . GLY A 1 99 ? -26.832 3.278 11.435 1.00 68.50 99 GLY A CA 1
ATOM 781 C C . GLY A 1 99 ? -26.608 2.200 10.366 1.00 68.50 99 GLY A C 1
ATOM 782 O O . GLY A 1 99 ? -25.497 1.729 10.176 1.00 68.50 99 GLY A O 1
ATOM 783 N N . GLN A 1 100 ? -27.675 1.812 9.655 1.00 59.56 100 GLN A N 1
ATOM 784 C CA . GLN A 1 100 ? -27.673 0.722 8.655 1.00 59.56 100 GLN A CA 1
ATOM 785 C C . GLN A 1 100 ? -27.297 -0.674 9.197 1.00 59.56 100 GLN A C 1
ATOM 787 O O . GLN A 1 100 ? -27.055 -1.593 8.416 1.00 59.56 100 GLN A O 1
ATOM 792 N N . ASP A 1 101 ? -27.287 -0.876 10.517 1.00 55.75 101 ASP A N 1
ATOM 793 C CA . ASP A 1 101 ? -27.191 -2.225 11.070 1.00 55.75 101 ASP A CA 1
ATOM 794 C C . ASP A 1 101 ? -28.460 -3.027 10.767 1.00 55.75 101 ASP A C 1
ATOM 796 O O . ASP A 1 101 ? -29.569 -2.486 10.688 1.00 55.75 101 ASP A O 1
ATOM 800 N N . LYS A 1 102 ? -28.290 -4.343 10.584 1.00 51.94 102 LYS A N 1
ATOM 801 C CA . LYS A 1 102 ? -29.409 -5.267 10.366 1.00 51.94 102 LYS A CA 1
ATOM 802 C C . LYS A 1 102 ? -30.474 -5.056 11.458 1.00 51.94 102 LYS A C 1
ATOM 804 O O . LYS A 1 102 ? -30.106 -4.897 12.626 1.00 51.94 102 LYS A O 1
ATOM 809 N N . PRO A 1 103 ? -31.776 -5.112 11.122 1.00 41.22 103 PRO A N 1
ATOM 810 C CA . PRO A 1 103 ? -32.842 -5.017 12.116 1.00 41.22 103 PRO A CA 1
ATOM 811 C C . PRO A 1 103 ? -32.602 -6.014 13.261 1.00 41.22 103 PRO A C 1
ATOM 813 O O . PRO A 1 103 ? -32.487 -7.212 13.013 1.00 41.22 103 PRO A O 1
ATOM 816 N N . GLY A 1 104 ? -32.492 -5.519 14.497 1.00 49.91 104 GLY A N 1
ATOM 817 C CA . GLY A 1 104 ? -32.282 -6.338 15.701 1.00 49.91 104 GLY A CA 1
ATOM 818 C C . GLY A 1 104 ? -30.856 -6.350 16.270 1.00 49.91 104 GLY A C 1
ATOM 819 O O . GLY A 1 104 ? -30.683 -6.752 17.417 1.00 49.91 104 GLY A O 1
ATOM 820 N N . ALA A 1 105 ? -29.847 -5.858 15.544 1.00 58.66 105 ALA A N 1
ATOM 821 C CA . ALA A 1 105 ? -28.508 -5.656 16.098 1.00 58.66 105 ALA A CA 1
ATOM 822 C C . ALA A 1 105 ? -28.451 -4.289 16.803 1.00 58.66 105 ALA A C 1
ATOM 824 O O . ALA A 1 105 ? -28.213 -3.265 16.167 1.00 58.66 105 ALA A O 1
ATOM 825 N N . ASN A 1 106 ? -28.723 -4.247 18.111 1.00 64.31 106 ASN A N 1
ATOM 826 C CA . ASN A 1 106 ? -28.665 -3.014 18.905 1.00 64.31 106 ASN A CA 1
ATOM 827 C C . ASN A 1 106 ? -27.202 -2.597 19.157 1.00 64.31 106 ASN A C 1
ATOM 829 O O . ASN A 1 106 ? -26.668 -2.800 20.246 1.00 64.31 106 ASN A O 1
ATOM 833 N N . ARG A 1 107 ? -26.531 -2.097 18.114 1.00 83.94 107 ARG A N 1
ATOM 834 C CA . ARG A 1 107 ? -25.118 -1.708 18.135 1.00 83.94 107 ARG A CA 1
ATOM 835 C C . ARG A 1 107 ? -24.965 -0.194 18.231 1.00 83.94 107 ARG A C 1
ATOM 837 O O . ARG A 1 107 ? -25.630 0.576 17.531 1.00 83.94 107 ARG A O 1
ATOM 844 N N . THR A 1 108 ? -24.067 0.220 19.112 1.00 91.06 108 THR A N 1
ATOM 845 C CA . THR A 1 108 ? -23.775 1.616 19.431 1.00 91.06 108 THR A CA 1
ATOM 846 C C . THR A 1 108 ? -22.408 2.019 18.883 1.00 91.06 108 THR A C 1
ATOM 848 O O . THR A 1 108 ? -21.500 1.197 18.779 1.00 91.06 108 THR A O 1
ATOM 851 N N . CYS A 1 109 ? -22.260 3.276 18.491 1.00 91.62 109 CYS A N 1
ATOM 852 C CA . CYS A 1 109 ? -21.086 3.816 17.815 1.00 91.62 109 CYS A CA 1
ATOM 853 C C . CYS A 1 109 ? -20.529 5.035 18.560 1.00 91.62 109 CYS A C 1
ATOM 855 O O . CYS A 1 109 ? -20.243 6.081 17.969 1.00 91.62 109 CYS A O 1
ATOM 857 N N . GLY A 1 110 ? -20.406 4.886 19.876 1.00 91.81 110 GLY A N 1
ATOM 858 C CA . GLY A 1 110 ? -19.965 5.924 20.792 1.00 91.81 110 GLY A CA 1
ATOM 859 C C . GLY A 1 110 ? -21.084 6.861 21.237 1.00 91.81 110 GLY A C 1
ATOM 860 O O . GLY A 1 110 ? -22.274 6.538 21.180 1.00 91.81 110 GLY A O 1
ATOM 861 N N . GLY A 1 111 ? -20.664 8.025 21.713 1.00 90.38 111 GLY A N 1
ATOM 862 C CA . GLY A 1 111 ? -21.484 9.070 22.313 1.00 90.38 111 GLY A CA 1
ATOM 863 C C . GLY A 1 111 ? -20.693 10.368 22.409 1.00 90.38 111 GLY A C 1
ATOM 864 O O . GLY A 1 111 ? -19.664 10.519 21.758 1.00 90.38 111 GLY A O 1
ATOM 865 N N . GLU A 1 112 ? -21.147 11.312 23.225 1.00 89.62 112 GLU A N 1
ATOM 866 C CA . GLU A 1 112 ? -20.374 12.524 23.500 1.00 89.62 112 GLU A CA 1
ATOM 867 C C . GLU A 1 112 ? -19.126 12.176 24.326 1.00 89.62 112 GLU A C 1
ATOM 869 O O . GLU A 1 112 ? -19.236 11.742 25.472 1.00 89.62 112 GLU A O 1
ATOM 874 N N . ASN A 1 113 ? -17.936 12.349 23.740 1.00 87.88 113 ASN A N 1
ATOM 875 C CA . ASN A 1 113 ? -16.642 12.041 24.366 1.00 87.88 113 ASN A CA 1
ATOM 876 C C . ASN A 1 113 ? -16.492 10.587 24.855 1.00 87.88 113 ASN A C 1
ATOM 878 O O . ASN A 1 113 ? -15.665 10.306 25.729 1.00 87.88 113 ASN A O 1
ATOM 882 N N . VAL A 1 114 ? -17.233 9.654 24.254 1.00 91.88 114 VAL A N 1
ATOM 883 C CA . VAL A 1 114 ? -17.109 8.218 24.520 1.00 91.88 114 VAL A CA 1
ATOM 884 C C . VAL A 1 114 ? -17.144 7.404 23.228 1.00 91.88 114 VAL A C 1
ATOM 886 O O . VAL A 1 114 ? -17.802 7.771 22.252 1.00 91.88 114 VAL A O 1
ATOM 889 N N . MET A 1 115 ? -16.447 6.273 23.228 1.00 92.00 115 MET A N 1
ATOM 890 C CA . MET A 1 115 ? -16.411 5.303 22.140 1.00 92.00 115 MET A CA 1
ATOM 891 C C . MET A 1 115 ? -17.029 3.971 22.559 1.00 92.00 115 MET A C 1
ATOM 893 O O . MET A 1 115 ? -16.898 3.535 23.704 1.00 92.00 115 MET A O 1
ATOM 897 N N . SER A 1 116 ? -17.659 3.297 21.600 1.00 92.81 116 SER A N 1
ATOM 898 C CA . SER A 1 116 ? -18.102 1.912 21.762 1.00 92.81 116 SER A CA 1
ATOM 899 C C . SER A 1 116 ? -16.975 0.970 21.359 1.00 92.81 116 SER A C 1
ATOM 901 O O . SER A 1 116 ? -16.485 1.065 20.234 1.00 92.81 116 SER A O 1
ATOM 903 N N . LEU A 1 117 ? -16.584 0.050 22.242 1.00 91.44 117 LEU A N 1
ATOM 904 C CA . LEU A 1 117 ? -15.557 -0.951 21.957 1.00 91.44 117 LEU A CA 1
ATOM 905 C C . LEU A 1 117 ? -16.180 -2.292 21.563 1.00 91.44 117 LEU A C 1
ATOM 907 O O . LEU A 1 117 ? -17.066 -2.809 22.251 1.00 91.44 117 LEU A O 1
ATOM 911 N N . TYR A 1 118 ? -15.654 -2.888 20.499 1.00 89.94 118 TYR A N 1
ATOM 912 C CA . TYR A 1 118 ? -16.014 -4.210 20.009 1.00 89.94 118 TYR A CA 1
ATOM 913 C C . TYR A 1 118 ? -14.791 -5.134 19.931 1.00 89.94 118 TYR A C 1
ATOM 915 O O . TYR A 1 118 ? -13.670 -4.686 19.709 1.00 89.94 118 TYR A O 1
ATOM 923 N N . ASP A 1 119 ? -15.020 -6.433 20.111 1.00 86.69 119 ASP A N 1
ATOM 924 C CA . ASP A 1 119 ? -14.034 -7.523 20.042 1.00 86.69 119 ASP A CA 1
ATOM 925 C C . ASP A 1 119 ? -14.646 -8.694 19.254 1.00 86.69 119 ASP A C 1
ATOM 927 O O . ASP A 1 119 ? -15.829 -8.676 18.891 1.00 86.69 119 ASP A O 1
ATOM 931 N N . ASN A 1 120 ? -13.848 -9.736 19.027 1.00 71.81 120 ASN A N 1
ATOM 932 C CA . ASN A 1 120 ? -14.262 -10.991 18.407 1.00 71.81 120 ASN A CA 1
ATOM 933 C C . ASN A 1 120 ? -14.879 -10.795 17.014 1.00 71.81 120 ASN A C 1
ATOM 935 O O . ASN A 1 120 ? -15.763 -11.541 16.598 1.00 71.81 120 ASN A O 1
ATOM 939 N N . PHE A 1 121 ? -14.434 -9.762 16.299 1.00 70.56 121 PHE A N 1
ATOM 940 C CA . PHE A 1 121 ? -14.609 -9.714 14.857 1.00 70.56 121 PHE A CA 1
ATOM 941 C C . PHE A 1 121 ? -13.658 -10.710 14.200 1.00 70.56 121 PHE A C 1
ATOM 943 O O . PHE A 1 121 ? -12.637 -11.055 14.806 1.00 70.56 121 PHE A O 1
ATOM 950 N N . PRO A 1 122 ? -13.958 -11.163 12.967 1.00 60.75 122 PRO A N 1
ATOM 951 C CA . PRO A 1 122 ? -13.015 -11.959 12.207 1.00 60.75 122 PRO A CA 1
ATOM 952 C C . PRO A 1 122 ? -11.714 -11.171 12.149 1.00 60.75 122 PRO A C 1
ATOM 954 O O . PRO A 1 122 ? -11.645 -10.156 11.462 1.00 60.75 122 PRO A O 1
ATOM 957 N N . THR A 1 123 ? -10.695 -11.599 12.896 1.00 58.34 123 THR A N 1
ATOM 958 C CA . THR A 1 123 ? -9.337 -11.161 12.591 1.00 58.34 123 THR A CA 1
ATOM 959 C C . THR A 1 123 ? -9.151 -11.541 11.134 1.00 58.34 123 THR A C 1
ATOM 961 O O . THR A 1 123 ? -9.366 -12.704 10.774 1.00 58.34 123 THR A O 1
ATOM 964 N N . LEU A 1 124 ? -8.834 -10.574 10.269 1.00 55.28 124 LEU A N 1
ATOM 965 C CA . LEU A 1 124 ? -8.437 -10.891 8.904 1.00 55.28 124 LEU A CA 1
ATOM 966 C C . LEU A 1 124 ? -7.026 -11.463 8.997 1.00 55.28 124 LEU A C 1
ATOM 968 O O . LEU A 1 124 ? -6.069 -10.889 8.495 1.00 55.28 124 LEU A O 1
ATOM 972 N N . LYS A 1 125 ? -6.888 -12.602 9.687 1.00 45.34 125 LYS A N 1
ATOM 973 C CA . LYS A 1 125 ? -5.711 -13.434 9.574 1.00 45.34 125 LYS A CA 1
ATOM 974 C C . LYS A 1 125 ? -5.643 -13.788 8.103 1.00 45.34 125 LYS A C 1
ATOM 976 O O . LYS A 1 125 ? -6.618 -14.362 7.602 1.00 45.34 125 LYS A O 1
ATOM 981 N N . PRO A 1 126 ? -4.541 -13.454 7.418 1.00 48.53 126 PRO A N 1
ATOM 982 C CA . PRO A 1 126 ? -4.292 -13.930 6.073 1.00 48.53 126 PRO A CA 1
ATOM 983 C C . PRO A 1 126 ? -4.301 -15.459 6.132 1.00 48.53 126 PRO A C 1
ATOM 985 O O . PRO A 1 126 ? -3.315 -16.103 6.478 1.00 48.53 126 PRO A O 1
ATOM 988 N N . THR A 1 127 ? -5.465 -16.051 5.904 1.00 41.28 127 THR A N 1
ATOM 989 C CA . THR A 1 127 ? -5.629 -17.493 5.864 1.00 41.28 127 THR A CA 1
ATOM 990 C C . THR A 1 127 ? -5.593 -17.804 4.390 1.00 41.28 127 THR A C 1
ATOM 992 O O . THR A 1 127 ? -6.459 -17.344 3.652 1.00 41.28 127 THR A O 1
ATOM 995 N N . MET A 1 128 ? -4.539 -18.490 3.953 1.00 45.56 128 MET A N 1
ATOM 996 C CA . MET A 1 128 ? -4.346 -18.898 2.565 1.00 45.56 128 MET A CA 1
ATOM 997 C C . MET A 1 128 ? -5.626 -19.582 2.064 1.00 45.56 128 MET A C 1
ATOM 999 O O . MET A 1 128 ? -5.885 -20.732 2.418 1.00 45.56 128 MET A O 1
ATOM 1003 N N . VAL A 1 129 ? -6.442 -18.889 1.270 1.00 42.91 129 VAL A N 1
ATOM 1004 C CA . VAL A 1 129 ? -7.584 -19.522 0.610 1.00 42.91 129 VAL A CA 1
ATOM 1005 C C . VAL A 1 129 ? -7.003 -20.375 -0.520 1.00 42.91 129 VAL A C 1
ATOM 1007 O O . VAL A 1 129 ? -6.304 -19.872 -1.401 1.00 42.91 129 VAL A O 1
ATOM 1010 N N . ASP A 1 130 ? -7.214 -21.686 -0.439 1.00 55.47 130 ASP A N 1
ATOM 1011 C CA . ASP A 1 130 ? -6.898 -22.671 -1.483 1.00 55.47 130 ASP A CA 1
ATOM 1012 C C . ASP A 1 130 ? -5.414 -22.831 -1.878 1.00 55.47 130 ASP A C 1
ATOM 1014 O O . ASP A 1 130 ? -5.121 -23.340 -2.958 1.00 55.47 130 ASP A O 1
ATOM 1018 N N . ASN A 1 131 ? -4.458 -22.427 -1.027 1.00 57.34 131 ASN A N 1
ATOM 1019 C CA . ASN A 1 131 ? -3.027 -22.352 -1.383 1.00 57.34 131 ASN A CA 1
ATOM 1020 C C . ASN A 1 131 ? -2.761 -21.492 -2.633 1.00 57.34 131 ASN A C 1
ATOM 1022 O O . ASN A 1 131 ? -1.769 -21.710 -3.335 1.00 57.34 131 ASN A O 1
ATOM 1026 N N . ASN A 1 132 ? -3.637 -20.521 -2.921 1.00 69.19 132 ASN A N 1
ATOM 1027 C CA . ASN A 1 132 ? -3.480 -19.689 -4.098 1.00 69.19 132 ASN A CA 1
ATOM 1028 C C . ASN A 1 132 ? -2.420 -18.604 -3.874 1.00 69.19 132 ASN A C 1
ATOM 1030 O O . ASN A 1 132 ? -2.666 -17.618 -3.183 1.00 69.19 132 ASN A O 1
ATOM 1034 N N . ILE A 1 133 ? -1.236 -18.793 -4.457 1.00 75.94 133 ILE A N 1
ATOM 1035 C CA . ILE A 1 133 ? -0.102 -17.870 -4.364 1.00 75.94 133 ILE A CA 1
ATOM 1036 C C . ILE A 1 133 ? 0.132 -17.239 -5.729 1.00 75.94 133 ILE A C 1
ATOM 1038 O O . ILE A 1 133 ? 0.134 -17.923 -6.756 1.00 75.94 133 ILE A O 1
ATOM 1042 N N . SER A 1 134 ? 0.354 -15.927 -5.728 1.00 84.50 134 SER A N 1
ATOM 1043 C CA . SER A 1 134 ? 0.844 -15.198 -6.891 1.00 84.50 134 SER A CA 1
ATOM 1044 C C . SER A 1 134 ? 2.216 -14.606 -6.589 1.00 84.50 134 SER A C 1
ATOM 1046 O O . SER A 1 134 ? 2.414 -14.063 -5.506 1.00 84.50 134 SER A O 1
ATOM 1048 N N . PHE A 1 135 ? 3.143 -14.700 -7.540 1.00 86.31 135 PHE A N 1
ATOM 1049 C CA . PHE A 1 135 ? 4.468 -14.087 -7.442 1.00 86.31 135 PHE A CA 1
ATOM 1050 C C . PHE A 1 135 ? 4.639 -13.059 -8.550 1.00 86.31 135 PHE A C 1
ATOM 1052 O O . PHE A 1 135 ? 4.396 -13.366 -9.719 1.00 86.31 135 PHE A O 1
ATOM 1059 N N . LEU A 1 136 ? 5.089 -11.866 -8.175 1.00 87.75 136 LEU A N 1
ATOM 1060 C CA . LEU A 1 136 ? 5.552 -10.844 -9.099 1.00 87.75 136 LEU A CA 1
ATOM 1061 C C . LEU A 1 136 ? 7.079 -10.904 -9.137 1.00 87.75 136 LEU A C 1
ATOM 1063 O O . LEU A 1 136 ? 7.712 -10.807 -8.091 1.00 87.75 136 LEU A O 1
ATOM 1067 N N . LEU A 1 137 ? 7.666 -11.095 -10.316 1.00 86.12 137 LEU A N 1
ATOM 1068 C CA . LEU A 1 137 ? 9.116 -11.189 -10.478 1.00 86.12 137 LEU A CA 1
ATOM 1069 C C . LEU A 1 137 ? 9.581 -10.241 -11.579 1.00 86.12 137 LEU A C 1
ATOM 1071 O O . LEU A 1 137 ? 9.103 -10.328 -12.711 1.00 86.12 137 LEU A O 1
ATOM 1075 N N . GLY A 1 138 ? 10.525 -9.360 -11.249 1.00 83.56 138 GLY A N 1
ATOM 1076 C CA . GLY A 1 138 ? 11.343 -8.665 -12.238 1.00 83.56 138 GLY A CA 1
ATOM 1077 C C . GLY A 1 138 ? 12.394 -9.628 -12.785 1.00 83.56 138 GLY A C 1
ATOM 1078 O O . GLY A 1 138 ? 13.074 -10.305 -12.020 1.00 83.56 138 GLY A O 1
ATOM 1079 N N . THR A 1 139 ? 12.477 -9.752 -14.105 1.00 77.81 139 THR A N 1
ATOM 1080 C CA . THR A 1 139 ? 13.450 -10.609 -14.788 1.00 77.81 139 THR A CA 1
ATOM 1081 C C . THR A 1 139 ? 14.134 -9.828 -15.896 1.00 77.81 139 THR A C 1
ATOM 1083 O O . THR A 1 139 ? 13.469 -9.156 -16.680 1.00 77.81 139 THR A O 1
ATOM 1086 N N . ALA A 1 140 ? 15.458 -9.915 -15.968 1.00 74.75 1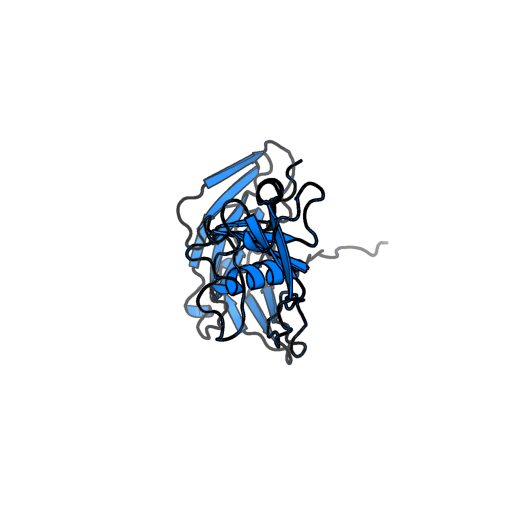40 ALA A N 1
ATOM 1087 C CA . ALA A 1 140 ? 16.236 -9.369 -17.069 1.00 74.75 140 ALA A CA 1
ATOM 1088 C C . ALA A 1 140 ? 16.470 -10.461 -18.128 1.00 74.75 140 ALA A C 1
ATOM 1090 O O . ALA A 1 140 ? 16.988 -11.525 -17.768 1.00 74.75 140 ALA A O 1
ATOM 1091 N N . PRO A 1 141 ? 16.190 -10.218 -19.422 1.00 75.56 141 PRO A N 1
ATOM 1092 C CA . PRO A 1 141 ? 15.735 -8.961 -20.029 1.00 75.56 141 PRO A CA 1
ATOM 1093 C C . PRO A 1 141 ? 14.207 -8.790 -20.161 1.00 75.56 141 PRO A C 1
ATOM 1095 O O . PRO A 1 141 ? 13.742 -7.851 -20.802 1.00 75.56 141 PRO A O 1
ATOM 1098 N N . GLU A 1 142 ? 13.400 -9.720 -19.652 1.00 78.19 142 GLU A N 1
ATOM 1099 C CA . GLU A 1 142 ? 12.002 -9.869 -20.090 1.00 78.19 142 GLU A CA 1
ATOM 1100 C C . GLU A 1 142 ? 10.975 -9.010 -19.343 1.00 78.19 142 GLU A C 1
ATOM 1102 O O . GLU A 1 142 ? 9.805 -8.971 -19.728 1.00 78.19 142 GLU A O 1
ATOM 1107 N N . GLY A 1 143 ? 11.393 -8.319 -18.288 1.00 83.00 143 GLY A N 1
ATOM 1108 C CA . GLY A 1 143 ? 10.559 -7.443 -17.481 1.00 83.00 143 GLY A CA 1
ATOM 1109 C C . GLY A 1 143 ? 9.802 -8.136 -16.366 1.00 83.00 143 GLY A C 1
ATOM 1110 O O . GLY A 1 143 ? 10.311 -9.054 -15.726 1.00 83.00 143 GLY A O 1
ATOM 1111 N N . VAL A 1 144 ? 8.594 -7.648 -16.088 1.00 87.50 144 VAL A N 1
ATOM 1112 C CA . VAL A 1 144 ? 7.808 -8.055 -14.919 1.00 87.50 144 VAL A CA 1
ATOM 1113 C C . VAL A 1 144 ? 6.850 -9.177 -15.290 1.00 87.50 144 VAL A C 1
ATOM 1115 O O . VAL A 1 144 ? 5.955 -8.997 -16.124 1.00 87.50 144 VAL A O 1
ATOM 1118 N N . ARG A 1 145 ? 7.007 -10.321 -14.626 1.00 88.25 145 ARG A N 1
ATOM 1119 C CA . ARG A 1 145 ? 6.205 -11.533 -14.808 1.00 88.25 145 ARG A CA 1
ATOM 1120 C C . ARG A 1 145 ? 5.332 -11.809 -13.589 1.00 88.25 145 ARG A C 1
ATOM 1122 O O . ARG A 1 145 ? 5.766 -11.630 -12.453 1.00 88.25 145 ARG A O 1
ATOM 1129 N N . LEU A 1 146 ? 4.119 -12.292 -13.838 1.00 87.94 146 LEU A N 1
ATOM 1130 C CA . LEU A 1 146 ? 3.164 -12.722 -12.823 1.00 87.94 146 LEU A CA 1
ATOM 1131 C C . LEU A 1 146 ? 2.929 -14.229 -12.925 1.00 87.94 146 LEU A C 1
ATOM 1133 O O . LEU A 1 146 ? 2.348 -14.713 -13.896 1.00 87.94 146 LEU A O 1
ATOM 1137 N N . TYR A 1 147 ? 3.360 -14.958 -11.902 1.00 87.19 147 TYR A N 1
ATOM 1138 C CA . TYR A 1 147 ? 3.142 -16.395 -11.748 1.00 87.19 147 TYR A CA 1
ATOM 1139 C C . TYR A 1 147 ? 1.960 -16.625 -10.820 1.00 87.19 147 TYR A C 1
ATOM 1141 O O . TYR A 1 147 ? 1.832 -15.924 -9.818 1.00 87.19 147 TYR A O 1
ATOM 1149 N N . ARG A 1 148 ? 1.117 -17.615 -11.118 1.00 84.31 148 ARG A N 1
ATOM 1150 C CA . ARG A 1 148 ? -0.015 -17.982 -10.260 1.00 84.31 148 ARG A CA 1
ATOM 1151 C C . ARG A 1 148 ? -0.077 -19.489 -10.066 1.00 84.31 148 ARG A C 1
ATOM 1153 O O . ARG A 1 148 ? 0.086 -20.255 -11.012 1.00 84.31 148 ARG A O 1
ATOM 1160 N N . SER A 1 149 ? -0.345 -19.918 -8.842 1.00 81.19 149 SER A N 1
ATOM 1161 C CA . SER A 1 149 ? -0.731 -21.299 -8.561 1.00 81.19 149 SER A CA 1
ATOM 1162 C C . SER A 1 149 ? -2.052 -21.658 -9.269 1.00 81.19 149 SER A C 1
ATOM 1164 O O . SER A 1 149 ? -2.872 -20.776 -9.539 1.00 81.19 149 SER A O 1
ATOM 1166 N N . PRO A 1 150 ? -2.300 -22.949 -9.553 1.00 78.25 150 PRO A N 1
ATOM 1167 C CA . PRO A 1 150 ? -1.478 -24.106 -9.180 1.00 78.25 150 PRO A CA 1
ATOM 1168 C C . PRO A 1 150 ? -0.283 -24.372 -10.109 1.00 78.25 150 PRO A C 1
ATOM 1170 O O . PRO A 1 150 ? 0.592 -25.151 -9.748 1.00 78.25 150 PRO A O 1
ATOM 1173 N N . ASP A 1 151 ? -0.223 -23.740 -11.284 1.00 83.94 151 ASP A N 1
ATOM 1174 C CA . ASP A 1 151 ? 0.798 -24.005 -12.306 1.00 83.94 151 ASP A CA 1
ATOM 1175 C C . ASP A 1 151 ? 1.850 -22.885 -12.366 1.00 83.94 151 ASP A C 1
ATOM 1177 O O . ASP A 1 151 ? 1.809 -22.005 -13.226 1.00 83.94 151 ASP A O 1
ATOM 1181 N N . LEU A 1 152 ? 2.828 -22.946 -11.458 1.00 84.00 152 LEU A N 1
ATOM 1182 C CA . LEU A 1 152 ? 3.934 -21.980 -11.376 1.00 84.00 152 LEU A CA 1
ATOM 1183 C C . LEU A 1 152 ? 4.957 -22.099 -12.523 1.00 84.00 152 LEU A C 1
ATOM 1185 O O . LEU A 1 152 ? 5.955 -21.382 -12.529 1.00 84.00 152 LEU A O 1
ATOM 1189 N N . HIS A 1 153 ? 4.733 -22.981 -13.503 1.00 86.50 153 HIS A N 1
ATOM 1190 C CA . HIS A 1 153 ? 5.536 -23.022 -14.727 1.0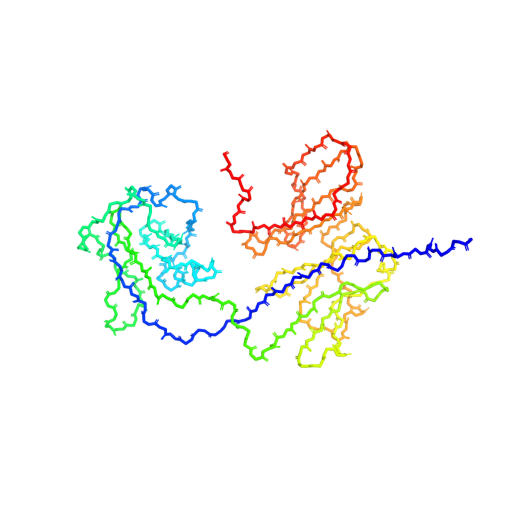0 86.50 153 HIS A CA 1
ATOM 1191 C C . HIS A 1 153 ? 5.034 -22.043 -15.792 1.00 86.50 153 HIS A C 1
ATOM 1193 O O . HIS A 1 153 ? 5.743 -21.784 -16.766 1.00 86.50 153 HIS A O 1
ATOM 1199 N N . LYS A 1 154 ? 3.827 -21.493 -15.620 1.00 88.12 154 LYS A N 1
ATOM 1200 C CA . LYS A 1 154 ? 3.258 -20.472 -16.501 1.00 88.12 154 LYS A CA 1
ATOM 1201 C C . LYS A 1 154 ? 3.333 -19.098 -15.858 1.00 88.12 154 LYS A C 1
ATOM 1203 O O . LYS A 1 154 ? 3.210 -18.951 -14.644 1.00 88.12 154 LYS A O 1
ATOM 1208 N N . TYR A 1 155 ? 3.490 -18.094 -16.709 1.00 89.06 155 TYR A N 1
ATOM 1209 C CA . TYR A 1 155 ? 3.476 -16.699 -16.310 1.00 89.06 155 TYR A CA 1
ATOM 1210 C C . TYR A 1 155 ? 2.748 -15.842 -17.335 1.00 89.06 155 TYR A C 1
ATOM 1212 O O . TYR A 1 155 ? 2.710 -16.164 -18.524 1.00 89.06 155 TYR A O 1
ATOM 1220 N N . ASP A 1 156 ? 2.238 -14.718 -16.850 1.00 87.88 156 ASP A N 1
ATOM 1221 C CA . ASP A 1 156 ? 1.809 -13.594 -17.668 1.00 87.88 156 ASP A CA 1
ATOM 1222 C C . ASP A 1 156 ? 2.880 -12.499 -17.639 1.00 87.88 156 ASP A C 1
ATOM 1224 O O . ASP A 1 156 ? 3.455 -12.219 -16.586 1.00 87.88 156 ASP A O 1
ATOM 1228 N N . THR A 1 157 ? 3.131 -11.840 -18.770 1.00 87.00 157 THR A N 1
ATOM 1229 C CA . THR A 1 157 ? 3.976 -10.636 -18.810 1.00 87.00 157 THR A CA 1
ATOM 1230 C C . THR A 1 157 ? 3.121 -9.406 -18.521 1.00 87.00 157 THR A C 1
ATOM 1232 O O . THR A 1 157 ? 2.153 -9.140 -19.232 1.00 87.00 157 THR A O 1
ATOM 1235 N N . LEU A 1 158 ? 3.478 -8.642 -17.487 1.00 86.62 158 LEU A N 1
ATOM 1236 C CA . LEU A 1 158 ? 2.783 -7.405 -17.111 1.00 86.62 158 LEU A CA 1
ATOM 1237 C C . LEU A 1 158 ? 3.472 -6.151 -17.650 1.00 86.62 158 LEU A C 1
ATOM 1239 O O . LEU A 1 158 ? 2.808 -5.163 -17.973 1.00 86.62 158 LEU A O 1
ATOM 1243 N N . MET A 1 159 ? 4.803 -6.182 -17.728 1.00 87.56 159 MET A N 1
ATOM 1244 C CA . MET A 1 159 ? 5.621 -5.084 -18.236 1.00 87.56 159 MET A CA 1
ATOM 1245 C C . MET A 1 159 ? 6.784 -5.644 -19.032 1.00 87.56 159 MET A C 1
ATOM 1247 O O . MET A 1 159 ? 7.472 -6.537 -18.550 1.00 87.56 159 MET A O 1
ATOM 1251 N N . SER A 1 160 ? 7.027 -5.073 -20.205 1.00 82.94 160 SER A N 1
ATOM 1252 C CA . SER A 1 160 ? 8.197 -5.355 -21.031 1.00 82.94 160 SER A CA 1
ATOM 1253 C C . SER A 1 160 ? 8.598 -4.078 -21.764 1.00 82.94 160 SER A C 1
ATOM 1255 O O . SER A 1 160 ? 7.735 -3.327 -22.218 1.00 82.94 160 SER A O 1
ATOM 1257 N N . THR A 1 161 ? 9.898 -3.830 -21.875 1.00 73.69 161 THR A N 1
ATOM 1258 C CA . THR A 1 161 ? 10.492 -2.729 -22.648 1.00 73.69 161 THR A CA 1
ATOM 1259 C C . THR A 1 161 ? 11.912 -3.122 -23.042 1.00 73.69 161 THR A C 1
ATOM 1261 O O . THR A 1 161 ? 12.565 -3.876 -22.324 1.00 73.69 161 THR A O 1
ATOM 1264 N N . ASP A 1 162 ? 12.417 -2.584 -24.150 1.00 70.75 162 ASP A N 1
ATOM 1265 C CA . ASP A 1 162 ? 13.790 -2.825 -24.613 1.00 70.75 162 ASP A CA 1
ATOM 1266 C C . ASP A 1 162 ? 14.852 -2.288 -23.629 1.00 70.75 162 ASP A C 1
ATOM 1268 O O . ASP A 1 162 ? 16.017 -2.678 -23.681 1.00 70.75 162 ASP A O 1
ATOM 1272 N N . THR A 1 163 ? 14.458 -1.404 -22.705 1.00 64.19 163 THR A N 1
ATOM 1273 C CA . THR A 1 163 ? 15.320 -0.835 -21.652 1.00 64.19 163 THR A CA 1
ATOM 1274 C C . THR A 1 163 ? 15.494 -1.747 -20.435 1.00 64.19 163 THR A C 1
ATOM 1276 O O . THR A 1 163 ? 16.326 -1.475 -19.577 1.00 64.19 163 THR A O 1
ATOM 1279 N N . PHE A 1 164 ? 14.775 -2.870 -20.364 1.00 69.25 164 PHE A N 1
ATOM 1280 C CA . PHE A 1 164 ? 14.934 -3.880 -19.311 1.00 69.25 164 PHE A CA 1
ATOM 1281 C C . PHE A 1 164 ? 16.171 -4.781 -19.506 1.00 69.25 164 PHE A C 1
ATOM 1283 O O . PHE A 1 164 ? 16.318 -5.792 -18.832 1.00 69.25 164 PHE A O 1
ATOM 1290 N N . ASN A 1 165 ? 17.086 -4.421 -20.411 1.00 57.16 165 ASN A N 1
ATOM 1291 C CA . ASN A 1 165 ? 18.350 -5.128 -20.629 1.00 57.16 165 ASN A CA 1
ATOM 1292 C C . ASN A 1 165 ? 19.469 -4.712 -19.647 1.00 57.16 165 ASN A C 1
ATOM 1294 O O . ASN A 1 165 ? 20.380 -5.503 -19.414 1.00 57.16 165 ASN A O 1
ATOM 1298 N N . ASP A 1 166 ? 19.387 -3.520 -19.041 1.00 55.97 166 ASP A N 1
ATOM 1299 C CA . ASP A 1 166 ? 20.413 -2.949 -18.149 1.00 55.97 166 ASP A CA 1
ATOM 1300 C C . ASP A 1 166 ? 19.930 -2.915 -16.685 1.00 55.97 166 ASP A C 1
ATOM 1302 O O . ASP A 1 166 ? 19.814 -1.865 -16.046 1.00 55.97 166 ASP A O 1
ATOM 1306 N N . PHE A 1 167 ? 19.600 -4.086 -16.133 1.00 52.47 167 PHE A N 1
ATOM 1307 C CA . PHE A 1 167 ? 19.187 -4.191 -14.732 1.00 52.47 167 PHE A CA 1
ATOM 1308 C C . PHE A 1 167 ? 20.354 -3.906 -13.782 1.00 52.47 167 PHE A C 1
ATOM 1310 O O . PHE A 1 167 ? 21.279 -4.704 -13.626 1.00 52.47 167 PHE A O 1
ATOM 1317 N N . SER A 1 168 ? 20.251 -2.798 -13.050 1.00 48.28 168 SER A N 1
ATOM 1318 C CA . SER A 1 168 ? 20.811 -2.714 -11.705 1.00 48.28 168 SER A CA 1
ATOM 1319 C C . SER A 1 168 ? 19.634 -2.718 -10.724 1.00 48.28 168 SER A C 1
ATOM 1321 O O . SER A 1 168 ? 18.950 -1.705 -10.620 1.00 48.28 168 SER A O 1
ATOM 1323 N N . SER A 1 169 ? 19.427 -3.858 -10.055 1.00 48.53 169 SER A N 1
ATOM 1324 C CA . SER A 1 169 ? 18.453 -4.180 -8.987 1.00 48.53 169 SER A CA 1
ATOM 1325 C C . SER A 1 169 ? 16.964 -4.327 -9.360 1.00 48.53 169 SER A C 1
ATOM 1327 O O . SER A 1 169 ? 16.274 -3.351 -9.636 1.00 48.53 169 SER A O 1
ATOM 1329 N N . ASP A 1 170 ? 16.500 -5.583 -9.290 1.00 64.75 170 ASP A N 1
ATOM 1330 C CA . ASP A 1 170 ? 15.150 -6.119 -9.526 1.00 64.75 170 ASP A CA 1
ATOM 1331 C C . ASP A 1 170 ? 14.123 -5.686 -8.463 1.00 64.75 170 ASP A C 1
ATOM 1333 O O . ASP A 1 170 ? 13.702 -6.482 -7.623 1.00 64.75 170 ASP A O 1
ATOM 1337 N N . GLU A 1 171 ? 13.700 -4.426 -8.482 1.00 82.44 171 GLU A N 1
ATOM 1338 C CA . GLU A 1 171 ? 12.654 -3.964 -7.569 1.00 82.44 171 GLU A CA 1
ATOM 1339 C C . GLU A 1 171 ? 11.306 -3.884 -8.277 1.00 82.44 171 GLU A C 1
ATOM 1341 O O . GLU A 1 171 ? 11.112 -3.133 -9.239 1.00 82.44 171 GLU A O 1
ATOM 1346 N N . VAL A 1 172 ? 10.370 -4.690 -7.784 1.00 89.50 172 VAL A N 1
ATOM 1347 C CA . VAL A 1 172 ? 8.963 -4.669 -8.164 1.00 89.50 172 VAL A CA 1
ATOM 1348 C C . VAL A 1 172 ? 8.132 -4.460 -6.912 1.00 89.50 172 VAL A C 1
ATOM 1350 O O . VAL A 1 172 ? 8.398 -5.064 -5.877 1.00 89.50 172 VAL A O 1
ATOM 1353 N N . ASP A 1 173 ? 7.109 -3.629 -7.023 1.00 92.44 173 ASP A N 1
ATOM 1354 C CA . ASP A 1 173 ? 6.165 -3.382 -5.939 1.00 92.44 173 ASP A CA 1
ATOM 1355 C C . ASP A 1 173 ? 4.780 -3.090 -6.531 1.00 92.44 173 ASP A C 1
ATOM 1357 O O . ASP A 1 173 ? 4.632 -2.932 -7.748 1.00 92.44 173 ASP A O 1
ATOM 1361 N N . TYR A 1 174 ? 3.723 -3.087 -5.728 1.00 92.31 174 TYR A N 1
ATOM 1362 C CA . TYR A 1 174 ? 2.362 -3.058 -6.248 1.00 92.31 174 TYR A CA 1
ATOM 1363 C C . TYR A 1 174 ? 1.369 -2.336 -5.343 1.00 92.31 174 TYR A C 1
ATOM 1365 O O . TYR A 1 174 ? 1.457 -2.322 -4.123 1.00 92.31 174 TYR A O 1
ATOM 1373 N N . HIS A 1 175 ? 0.323 -1.804 -5.972 1.00 89.19 175 HIS A N 1
ATOM 1374 C CA . HIS A 1 175 ? -0.865 -1.314 -5.294 1.00 89.19 175 HIS A CA 1
ATOM 1375 C C . HIS A 1 175 ? -2.053 -2.206 -5.651 1.00 89.19 175 HIS A C 1
ATOM 1377 O O . HIS A 1 175 ? -2.764 -1.991 -6.639 1.00 89.19 175 HIS A O 1
ATOM 1383 N N . TYR A 1 176 ? -2.315 -3.199 -4.801 1.00 82.69 176 TYR A N 1
ATOM 1384 C CA . TYR A 1 176 ? -3.271 -4.262 -5.113 1.00 82.69 176 TYR A CA 1
ATOM 1385 C C . TYR A 1 176 ? -4.699 -3.747 -5.350 1.00 82.69 176 TYR A C 1
ATOM 1387 O O . TYR A 1 176 ? -5.304 -4.035 -6.381 1.00 82.69 176 TYR A O 1
ATOM 1395 N N . ALA A 1 177 ? -5.222 -2.922 -4.435 1.00 75.38 177 ALA A N 1
ATOM 1396 C CA . ALA A 1 177 ? -6.599 -2.420 -4.505 1.00 75.38 177 ALA A CA 1
ATOM 1397 C C . ALA A 1 177 ? -6.900 -1.590 -5.769 1.00 75.38 177 ALA A C 1
ATOM 1399 O O . ALA A 1 177 ? -8.048 -1.529 -6.203 1.00 75.38 177 ALA A O 1
ATOM 1400 N N . LYS A 1 178 ? -5.873 -0.982 -6.375 1.00 79.38 178 LYS A N 1
ATOM 1401 C CA . LYS A 1 178 ? -5.978 -0.209 -7.619 1.00 79.38 178 LYS A CA 1
ATOM 1402 C C . LYS A 1 178 ? -5.540 -0.986 -8.856 1.00 79.38 178 LYS A C 1
ATOM 1404 O O . LYS A 1 178 ? -5.579 -0.434 -9.951 1.00 79.38 178 LYS A O 1
ATOM 1409 N N . ASN A 1 179 ? -5.172 -2.262 -8.702 1.00 83.81 179 ASN A N 1
ATOM 1410 C CA . ASN A 1 179 ? -4.702 -3.118 -9.788 1.00 83.81 179 ASN A CA 1
ATOM 1411 C C . ASN A 1 179 ? -3.472 -2.525 -10.504 1.00 83.81 179 ASN A C 1
ATOM 1413 O O . ASN A 1 179 ? -3.374 -2.604 -11.726 1.00 83.81 179 ASN A O 1
ATOM 1417 N N . LEU A 1 180 ? -2.537 -1.934 -9.753 1.00 90.56 180 LEU A N 1
ATOM 1418 C CA . LEU A 1 180 ? -1.319 -1.320 -10.296 1.00 90.56 180 LEU A CA 1
ATOM 1419 C C . LEU A 1 180 ? -0.075 -2.086 -9.847 1.00 90.56 180 LEU A C 1
ATOM 1421 O O . LEU A 1 180 ? 0.031 -2.472 -8.686 1.00 90.56 180 LEU A O 1
ATOM 1425 N N . GLY A 1 181 ? 0.860 -2.287 -10.769 1.00 92.25 181 GLY A N 1
ATOM 1426 C CA . GLY A 1 181 ? 2.205 -2.782 -10.500 1.00 92.25 181 GLY A CA 1
ATOM 1427 C C . GLY A 1 181 ? 3.234 -1.736 -10.905 1.00 92.25 181 GLY A C 1
ATOM 1428 O O . GLY A 1 181 ? 3.002 -0.961 -11.839 1.00 92.25 181 GLY A O 1
ATOM 1429 N N . PHE A 1 182 ? 4.376 -1.753 -10.230 1.00 93.19 182 PHE A N 1
ATOM 1430 C CA . PHE A 1 182 ? 5.478 -0.825 -10.425 1.00 93.19 182 PHE A CA 1
ATOM 1431 C C . PHE A 1 182 ? 6.799 -1.579 -10.524 1.00 93.19 182 PHE A C 1
ATOM 1433 O O . PHE A 1 182 ? 6.965 -2.633 -9.910 1.00 93.19 182 PHE A O 1
ATOM 1440 N N . ALA A 1 183 ? 7.729 -1.044 -11.308 1.00 90.88 183 ALA A N 1
ATOM 1441 C CA . ALA A 1 183 ? 9.060 -1.615 -11.455 1.00 90.88 183 ALA A CA 1
ATOM 1442 C C . ALA A 1 183 ? 10.109 -0.526 -11.630 1.00 90.88 183 ALA A C 1
ATOM 1444 O O . ALA A 1 183 ? 9.873 0.455 -12.338 1.00 90.88 183 ALA A O 1
ATOM 1445 N N . LEU A 1 184 ? 11.275 -0.727 -11.027 1.00 88.06 184 LEU A N 1
ATOM 1446 C CA . LEU A 1 184 ? 12.449 0.106 -11.243 1.00 88.06 184 LEU A CA 1
ATOM 1447 C C . LEU A 1 184 ? 13.357 -0.556 -12.280 1.00 88.06 184 LEU A C 1
ATOM 1449 O O . LEU A 1 184 ? 13.808 -1.681 -12.091 1.00 88.06 184 LEU A O 1
ATOM 1453 N N . ALA A 1 185 ? 13.649 0.153 -13.367 1.00 81.56 185 ALA A N 1
ATOM 1454 C CA . ALA A 1 185 ? 14.670 -0.259 -14.326 1.00 81.56 185 ALA A CA 1
ATOM 1455 C C . ALA A 1 185 ? 15.308 0.967 -14.982 1.00 81.56 185 ALA A C 1
ATOM 1457 O O . ALA A 1 185 ? 14.640 1.980 -15.180 1.00 81.56 185 ALA A O 1
ATOM 1458 N N . ASP A 1 186 ? 16.599 0.897 -15.310 1.00 78.06 186 ASP A N 1
ATOM 1459 C CA . ASP A 1 186 ? 17.336 2.012 -15.932 1.00 78.06 186 ASP A CA 1
ATOM 1460 C C . ASP A 1 186 ? 17.163 3.359 -15.179 1.00 78.06 186 ASP A C 1
ATOM 1462 O O . ASP A 1 186 ? 17.037 4.434 -15.758 1.00 78.06 186 ASP A O 1
ATOM 1466 N N . GLY A 1 187 ? 17.052 3.302 -13.843 1.00 79.12 187 GLY A N 1
ATOM 1467 C CA . GLY A 1 187 ? 16.815 4.473 -12.988 1.00 79.12 187 GLY A CA 1
ATOM 1468 C C . GLY A 1 187 ? 15.458 5.166 -13.177 1.00 79.12 187 GLY A C 1
ATOM 1469 O O . GLY A 1 187 ? 15.287 6.294 -12.711 1.00 79.12 187 GLY A O 1
ATOM 1470 N N . LYS A 1 188 ? 14.497 4.504 -13.829 1.00 86.69 188 LYS A N 1
ATOM 1471 C CA . LYS A 1 188 ? 13.122 4.976 -14.014 1.00 86.69 188 LYS A CA 1
ATOM 1472 C C . LYS A 1 188 ? 12.142 4.066 -13.302 1.00 86.69 188 LYS A C 1
ATOM 1474 O O . LYS A 1 188 ? 12.303 2.847 -13.300 1.00 86.69 188 LYS A O 1
ATOM 1479 N N . ILE A 1 189 ? 11.090 4.666 -12.758 1.00 90.94 189 ILE A N 1
ATOM 1480 C CA . ILE A 1 189 ? 9.964 3.921 -12.204 1.00 90.94 189 ILE A CA 1
ATOM 1481 C C . ILE A 1 189 ? 8.895 3.815 -13.287 1.00 90.94 189 ILE A C 1
ATOM 1483 O O . ILE A 1 189 ? 8.410 4.820 -13.822 1.00 90.94 189 ILE A O 1
ATOM 1487 N N . TYR A 1 190 ? 8.546 2.577 -13.601 1.00 91.38 190 TYR A N 1
ATOM 1488 C CA . TYR A 1 190 ? 7.522 2.188 -14.552 1.00 91.38 190 TYR A CA 1
ATOM 1489 C C . TYR A 1 190 ? 6.257 1.763 -13.817 1.00 91.38 190 TYR A C 1
ATOM 1491 O O . TYR A 1 190 ? 6.321 1.238 -12.709 1.00 91.38 190 TYR A O 1
ATOM 1499 N N . LYS A 1 191 ? 5.108 1.957 -14.461 1.00 93.31 191 LYS A N 1
ATOM 1500 C CA . LYS A 1 191 ? 3.787 1.556 -13.981 1.00 93.31 191 LYS A CA 1
ATOM 1501 C C . LYS A 1 191 ? 3.042 0.776 -15.057 1.00 93.31 191 LYS A C 1
ATOM 1503 O O . LYS A 1 191 ? 3.046 1.159 -16.227 1.00 93.31 191 LYS A O 1
ATOM 1508 N N . SER A 1 192 ? 2.334 -0.267 -14.643 1.00 91.12 192 SER A N 1
ATOM 1509 C CA . SER A 1 192 ? 1.361 -0.999 -15.462 1.00 91.12 192 SER A CA 1
ATOM 1510 C C . SER A 1 192 ? 0.235 -1.543 -14.580 1.00 91.12 192 SER A C 1
ATOM 1512 O O . SER A 1 192 ? 0.218 -1.320 -13.368 1.00 91.12 192 SER A O 1
ATOM 1514 N N . THR A 1 193 ? -0.721 -2.251 -15.172 1.00 89.00 193 THR A N 1
ATOM 1515 C CA . THR A 1 193 ? -1.779 -2.938 -14.429 1.00 89.00 193 THR A CA 1
ATOM 1516 C C . THR A 1 193 ? -1.352 -4.340 -14.000 1.00 89.00 193 THR A C 1
ATOM 1518 O O . THR A 1 193 ? -0.635 -5.017 -14.733 1.00 89.00 193 THR A O 1
ATOM 1521 N N . LEU A 1 194 ? -1.858 -4.830 -12.863 1.00 85.75 194 LEU A N 1
ATOM 1522 C CA . LEU A 1 194 ? -1.661 -6.230 -12.437 1.00 85.75 194 LEU A CA 1
ATOM 1523 C C . LEU A 1 194 ? -2.508 -7.224 -13.246 1.00 85.75 194 LEU A C 1
ATOM 1525 O O . LEU A 1 194 ? -2.291 -8.436 -13.194 1.00 85.75 194 LEU A O 1
ATOM 1529 N N . THR A 1 195 ? -3.485 -6.720 -13.999 1.00 83.81 195 THR A N 1
ATOM 1530 C CA . THR A 1 195 ? -4.240 -7.519 -14.961 1.00 83.81 195 THR A CA 1
ATOM 1531 C C . THR A 1 195 ? -3.358 -7.820 -16.173 1.00 83.81 195 THR A C 1
ATOM 1533 O O . THR A 1 195 ? -2.877 -6.876 -16.805 1.00 83.81 195 THR A O 1
ATOM 1536 N N . PRO A 1 196 ? -3.162 -9.106 -16.522 1.00 79.00 196 PRO A N 1
ATOM 1537 C CA . PRO A 1 196 ? -2.431 -9.503 -17.715 1.00 79.00 196 PRO A CA 1
ATOM 1538 C C . PRO A 1 196 ? -2.987 -8.830 -18.962 1.00 79.00 196 PRO A C 1
ATOM 1540 O O . PRO A 1 196 ? -4.183 -8.909 -19.248 1.00 79.00 196 PRO A O 1
ATOM 1543 N N . ASN A 1 197 ? -2.103 -8.197 -19.722 1.00 69.94 197 ASN A N 1
ATOM 1544 C CA . ASN A 1 197 ? -2.417 -7.675 -21.038 1.00 69.94 197 ASN A CA 1
ATOM 1545 C C . ASN A 1 197 ? -1.640 -8.506 -22.058 1.00 69.94 197 ASN A C 1
ATOM 1547 O O . ASN A 1 197 ? -0.412 -8.469 -22.083 1.00 69.94 197 ASN A O 1
ATOM 1551 N N . SER A 1 198 ? -2.342 -9.230 -22.931 1.00 68.25 198 SER A N 1
ATOM 1552 C CA . SER A 1 198 ? -1.714 -10.011 -24.007 1.00 68.25 198 SER A CA 1
ATOM 1553 C C . SER A 1 198 ? -0.875 -9.151 -24.965 1.00 68.25 198 SER A C 1
ATOM 1555 O O . SER A 1 198 ? -0.011 -9.675 -25.661 1.00 68.25 198 SER A O 1
ATOM 1557 N N . ASN A 1 199 ? -1.091 -7.832 -24.958 1.00 67.12 199 ASN A N 1
ATOM 1558 C CA . ASN A 1 199 ? -0.347 -6.830 -25.714 1.00 67.12 199 ASN A CA 1
ATOM 1559 C C . ASN A 1 199 ? 0.665 -6.048 -24.851 1.00 67.12 199 ASN A C 1
ATOM 1561 O O . ASN A 1 199 ? 1.094 -4.964 -25.249 1.00 67.12 199 ASN A O 1
ATOM 1565 N N . ALA A 1 200 ? 1.050 -6.535 -23.665 1.00 65.38 200 ALA A N 1
ATOM 1566 C CA . ALA A 1 200 ? 1.999 -5.835 -22.788 1.00 65.38 200 ALA A CA 1
ATOM 1567 C C . ALA A 1 200 ? 3.310 -5.476 -23.514 1.00 65.38 200 ALA A C 1
ATOM 1569 O O . ALA A 1 200 ? 3.826 -4.374 -23.346 1.00 65.38 200 ALA A O 1
ATOM 1570 N N . ASN A 1 201 ? 3.775 -6.356 -24.407 1.00 65.88 201 ASN A N 1
ATOM 1571 C CA . ASN A 1 201 ? 4.986 -6.148 -25.206 1.00 65.88 201 ASN A CA 1
ATOM 1572 C C . ASN A 1 201 ? 4.862 -5.019 -26.244 1.00 65.88 201 ASN A C 1
ATOM 1574 O O . ASN A 1 201 ? 5.878 -4.481 -26.663 1.00 65.88 201 ASN A O 1
ATOM 1578 N N . SER A 1 202 ? 3.648 -4.675 -26.691 1.00 64.75 202 SER A N 1
ATOM 1579 C CA . SER A 1 202 ? 3.421 -3.629 -27.701 1.00 64.75 202 SER A CA 1
ATOM 1580 C C . SER A 1 202 ? 2.904 -2.317 -27.117 1.00 64.75 202 SER A C 1
ATOM 1582 O O . SER A 1 202 ? 3.106 -1.267 -27.720 1.00 64.75 202 SER A O 1
ATOM 1584 N N . THR A 1 203 ? 2.244 -2.363 -25.957 1.00 73.19 203 THR A N 1
ATOM 1585 C CA . THR A 1 203 ? 1.704 -1.163 -25.295 1.00 73.19 203 THR A CA 1
ATOM 1586 C C . THR A 1 203 ? 2.770 -0.479 -24.436 1.00 73.19 203 THR A C 1
ATOM 1588 O O . THR A 1 203 ? 2.781 0.746 -24.349 1.00 73.19 203 THR A O 1
ATOM 1591 N N . GLY A 1 204 ? 3.680 -1.269 -23.851 1.00 77.81 204 GLY A N 1
ATOM 1592 C CA . GLY A 1 204 ? 4.722 -0.799 -22.942 1.00 77.81 204 GLY A CA 1
ATOM 1593 C C . GLY A 1 204 ? 4.166 -0.265 -21.611 1.00 77.81 204 GLY A C 1
ATOM 1594 O O . GLY A 1 204 ? 2.997 0.117 -21.519 1.00 77.81 204 GLY A O 1
ATOM 1595 N N . PRO A 1 205 ? 4.972 -0.256 -20.539 1.00 87.88 205 PRO A N 1
ATOM 1596 C CA . PRO A 1 205 ? 4.587 0.384 -19.289 1.00 87.88 205 PRO A CA 1
ATOM 1597 C C . PRO A 1 205 ? 4.712 1.915 -19.367 1.00 87.88 205 PRO A C 1
ATOM 1599 O O . PRO A 1 205 ? 5.503 2.464 -20.136 1.00 87.88 205 PRO A O 1
ATOM 1602 N N . THR A 1 206 ? 3.977 2.619 -18.510 1.00 91.81 206 THR A N 1
ATOM 1603 C CA . THR A 1 206 ? 4.070 4.078 -18.379 1.00 91.81 206 THR A CA 1
ATOM 1604 C C . THR A 1 206 ? 5.250 4.452 -17.490 1.00 91.81 206 THR A C 1
ATOM 1606 O O . THR A 1 206 ? 5.341 3.972 -16.362 1.00 91.81 206 THR A O 1
ATOM 1609 N N . VAL A 1 207 ? 6.122 5.357 -17.939 1.00 91.75 207 VAL A N 1
ATOM 1610 C CA . VAL A 1 207 ? 7.144 5.964 -17.071 1.00 91.75 207 VAL A CA 1
ATOM 1611 C C . VAL A 1 207 ? 6.475 7.007 -16.183 1.00 91.75 207 VAL A C 1
ATOM 1613 O O . VAL A 1 207 ? 5.975 8.014 -16.680 1.00 91.75 207 VAL A O 1
ATOM 1616 N N . ILE A 1 208 ? 6.474 6.780 -14.873 1.00 93.88 208 ILE A N 1
ATOM 1617 C CA . ILE A 1 208 ? 5.930 7.742 -13.901 1.00 93.88 208 ILE A CA 1
ATOM 1618 C C . ILE A 1 208 ? 7.016 8.647 -13.323 1.00 93.88 208 ILE A C 1
ATOM 1620 O O . ILE A 1 208 ? 6.738 9.787 -12.939 1.00 93.88 208 ILE A O 1
ATOM 1624 N N . LYS A 1 209 ? 8.269 8.172 -13.299 1.00 91.75 209 LYS A N 1
ATOM 1625 C CA . LYS A 1 209 ? 9.407 8.990 -12.900 1.00 91.75 209 LYS A CA 1
ATOM 1626 C C . LYS A 1 209 ? 10.695 8.593 -13.604 1.00 91.75 209 LYS A C 1
ATOM 1628 O O . LYS A 1 209 ? 11.018 7.416 -13.700 1.00 91.75 209 LYS A O 1
ATOM 1633 N N . ASP A 1 210 ? 11.426 9.613 -14.034 1.00 88.94 210 ASP A N 1
ATOM 1634 C CA . ASP A 1 210 ? 12.790 9.547 -14.547 1.00 88.94 210 ASP A CA 1
ATOM 1635 C C . ASP A 1 210 ? 13.628 10.504 -13.685 1.00 88.94 210 ASP A C 1
ATOM 1637 O O . ASP A 1 210 ? 13.504 11.726 -13.794 1.00 88.94 210 ASP A O 1
ATOM 1641 N N . ASP A 1 211 ? 14.340 9.952 -12.705 1.00 80.81 211 ASP A N 1
ATOM 1642 C CA . ASP A 1 211 ? 15.126 10.705 -11.717 1.00 80.81 211 ASP A CA 1
ATOM 1643 C C . ASP A 1 211 ? 16.460 9.987 -11.494 1.00 80.81 211 ASP A C 1
ATOM 1645 O O . ASP A 1 211 ? 16.814 9.590 -10.383 1.00 80.81 211 ASP A O 1
ATOM 1649 N N . PHE A 1 212 ? 17.154 9.745 -12.609 1.00 77.44 212 PHE A N 1
ATOM 1650 C CA . PHE A 1 212 ? 18.360 8.937 -12.644 1.00 77.44 212 PHE A CA 1
ATOM 1651 C C . PHE A 1 212 ? 19.498 9.550 -11.798 1.00 77.44 212 PHE A C 1
ATOM 1653 O O . PHE A 1 212 ? 19.803 10.737 -11.953 1.00 77.44 212 PHE A O 1
ATOM 1660 N N . PRO A 1 213 ? 20.214 8.746 -10.990 1.00 79.81 213 PRO A N 1
ATOM 1661 C CA . PRO A 1 213 ? 19.965 7.332 -10.711 1.00 79.81 213 PRO A CA 1
ATOM 1662 C C . PRO A 1 213 ? 19.063 7.133 -9.475 1.00 79.81 213 PRO A C 1
ATOM 1664 O O . PRO A 1 213 ? 19.296 7.716 -8.413 1.00 79.81 213 PRO A O 1
ATOM 1667 N N . ILE A 1 214 ? 18.075 6.242 -9.582 1.00 85.94 214 ILE A N 1
ATOM 1668 C CA . ILE A 1 214 ? 17.267 5.774 -8.445 1.00 85.94 214 ILE A CA 1
ATOM 1669 C C . ILE A 1 214 ? 17.935 4.523 -7.856 1.00 85.94 214 ILE A C 1
ATOM 1671 O O . ILE A 1 214 ? 18.379 3.632 -8.582 1.00 85.94 214 ILE A O 1
ATOM 1675 N N . ALA A 1 215 ? 18.091 4.494 -6.534 1.00 84.06 215 ALA A N 1
ATOM 1676 C CA . ALA A 1 215 ? 18.677 3.369 -5.813 1.00 84.06 215 ALA A CA 1
ATOM 1677 C C . ALA A 1 215 ? 17.632 2.299 -5.529 1.00 84.06 215 ALA A C 1
ATOM 1679 O O . ALA A 1 215 ? 17.879 1.143 -5.849 1.00 84.06 215 ALA A O 1
ATOM 1680 N N . SER A 1 216 ? 16.511 2.723 -4.941 1.00 87.75 216 SER A N 1
ATOM 1681 C CA . SER A 1 216 ? 15.418 1.859 -4.525 1.00 87.75 216 SER A CA 1
ATOM 1682 C C . SER A 1 216 ? 14.092 2.625 -4.432 1.00 87.75 216 SER A C 1
ATOM 1684 O O . SER A 1 216 ? 14.129 3.854 -4.277 1.00 87.75 216 SER A O 1
ATOM 1686 N N . PHE A 1 217 ? 12.946 1.942 -4.512 1.00 92.19 217 PHE A N 1
ATOM 1687 C CA . PHE A 1 217 ? 11.613 2.520 -4.309 1.00 92.19 217 PHE A CA 1
ATOM 1688 C C . PHE A 1 217 ? 10.662 1.612 -3.513 1.00 92.19 217 PHE A C 1
ATOM 1690 O O . PHE A 1 217 ? 10.881 0.414 -3.402 1.00 92.19 217 PHE A O 1
ATOM 1697 N N . ALA A 1 218 ? 9.587 2.206 -2.991 1.00 93.50 218 ALA A N 1
ATOM 1698 C CA . ALA A 1 218 ? 8.498 1.509 -2.312 1.00 93.50 218 ALA A CA 1
ATOM 1699 C C . ALA A 1 218 ? 7.151 2.208 -2.563 1.00 93.50 218 ALA A C 1
ATOM 1701 O O . ALA A 1 218 ? 7.081 3.439 -2.687 1.00 93.50 218 ALA A O 1
ATOM 1702 N N . VAL A 1 219 ? 6.079 1.422 -2.627 1.00 93.62 219 VAL A N 1
ATOM 1703 C CA . VAL A 1 219 ? 4.700 1.855 -2.861 1.00 93.62 219 VAL A CA 1
ATOM 1704 C C . VAL A 1 219 ? 3.942 1.864 -1.538 1.00 93.62 219 VAL A C 1
ATOM 1706 O O . VAL A 1 219 ? 3.677 0.836 -0.926 1.00 93.62 219 VAL A O 1
ATOM 1709 N N . ASP A 1 220 ? 3.500 3.044 -1.128 1.00 90.12 220 ASP A N 1
ATOM 1710 C CA . ASP A 1 220 ? 2.523 3.204 -0.060 1.00 90.12 220 ASP A CA 1
ATOM 1711 C C . ASP A 1 220 ? 1.119 3.042 -0.646 1.00 90.12 220 ASP A C 1
ATOM 1713 O O . ASP A 1 220 ? 0.507 3.981 -1.170 1.00 90.12 220 ASP A O 1
ATOM 1717 N N . TRP A 1 221 ? 0.616 1.810 -0.573 1.00 84.38 221 TRP A N 1
ATOM 1718 C CA . TRP A 1 221 ? -0.702 1.435 -1.087 1.00 84.38 221 TRP A CA 1
ATOM 1719 C C . TRP A 1 221 ? -1.873 1.996 -0.268 1.00 84.38 221 TRP A C 1
ATOM 1721 O O . TRP A 1 221 ? -3.034 1.743 -0.594 1.00 84.38 221 TRP A O 1
ATOM 1731 N N . PHE A 1 222 ? -1.607 2.686 0.839 1.00 80.06 222 PHE A N 1
ATOM 1732 C CA . PHE A 1 222 ? -2.652 3.271 1.669 1.00 80.06 222 PHE A CA 1
ATOM 1733 C C . PHE A 1 222 ? -2.844 4.757 1.374 1.00 80.06 222 PHE A C 1
ATOM 1735 O O . PHE A 1 222 ? -3.977 5.242 1.392 1.00 80.06 222 PHE A O 1
ATOM 1742 N N . HIS A 1 223 ? -1.751 5.462 1.081 1.00 79.75 223 HIS A N 1
ATOM 1743 C CA . HIS A 1 223 ? -1.741 6.893 0.778 1.00 79.75 223 HIS A CA 1
ATOM 1744 C C . HIS A 1 223 ? -1.539 7.204 -0.707 1.00 79.75 223 HIS A C 1
ATOM 1746 O O . HIS A 1 223 ? -1.293 8.360 -1.045 1.00 79.75 223 HIS A O 1
ATOM 1752 N N . ASP A 1 224 ? -1.620 6.206 -1.593 1.00 87.81 224 ASP A N 1
ATOM 1753 C CA . ASP A 1 224 ? -1.459 6.396 -3.039 1.00 87.81 224 ASP A CA 1
ATOM 1754 C C . ASP A 1 224 ? -0.140 7.112 -3.402 1.00 87.81 224 ASP A C 1
ATOM 1756 O O . ASP A 1 224 ? -0.086 7.974 -4.279 1.00 87.81 224 ASP A O 1
ATOM 1760 N N . THR A 1 225 ? 0.944 6.783 -2.697 1.00 92.06 225 THR A N 1
ATOM 1761 C CA . THR A 1 225 ? 2.221 7.500 -2.811 1.00 92.06 225 THR A CA 1
ATOM 1762 C C . THR A 1 225 ? 3.359 6.533 -3.103 1.00 92.06 225 THR A C 1
ATOM 1764 O O . THR A 1 225 ? 3.402 5.424 -2.586 1.00 92.06 225 THR A O 1
ATOM 1767 N N . ILE A 1 226 ? 4.314 6.961 -3.920 1.00 95.50 226 ILE A N 1
ATOM 1768 C CA . ILE A 1 226 ? 5.556 6.236 -4.181 1.00 95.50 226 ILE A CA 1
ATOM 1769 C C . ILE A 1 226 ? 6.696 7.015 -3.561 1.00 95.50 226 ILE A C 1
ATOM 1771 O O . ILE A 1 226 ? 6.808 8.226 -3.765 1.00 95.50 226 ILE A O 1
ATOM 1775 N N . TYR A 1 227 ? 7.558 6.305 -2.849 1.00 94.12 227 TYR A N 1
ATOM 1776 C CA . TYR A 1 227 ? 8.77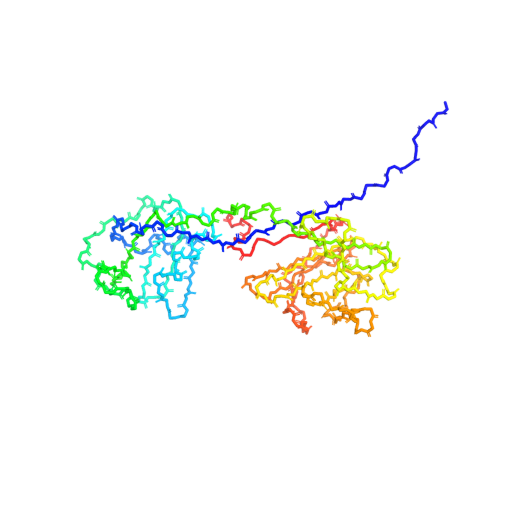5 6.835 -2.260 1.00 94.12 227 TYR A CA 1
ATOM 1777 C C . TYR A 1 227 ? 9.982 6.221 -2.955 1.00 94.12 227 TYR A C 1
ATOM 1779 O O . TYR A 1 227 ? 9.967 5.039 -3.280 1.00 94.12 227 TYR A O 1
ATOM 1787 N N . TRP A 1 228 ? 11.037 7.001 -3.176 1.00 92.94 228 TRP A N 1
ATOM 1788 C CA . TRP A 1 228 ? 12.293 6.472 -3.709 1.00 92.94 228 TRP A CA 1
ATOM 1789 C C . TRP A 1 228 ? 13.504 7.203 -3.154 1.00 92.94 228 TRP A C 1
ATOM 1791 O O . TRP A 1 228 ? 13.420 8.360 -2.727 1.00 92.94 228 TRP A O 1
ATOM 1801 N N . ALA A 1 229 ? 14.644 6.521 -3.196 1.00 89.50 229 ALA A N 1
ATOM 1802 C CA . ALA A 1 229 ? 15.937 7.060 -2.820 1.00 89.50 229 ALA A CA 1
ATOM 1803 C C . ALA A 1 229 ? 16.807 7.290 -4.051 1.00 89.50 229 ALA A C 1
ATOM 1805 O O . ALA A 1 229 ? 16.876 6.449 -4.947 1.00 89.50 229 ALA A O 1
ATOM 1806 N N . SER A 1 230 ? 17.535 8.403 -4.070 1.00 86.06 230 SER A N 1
ATOM 1807 C CA . SER A 1 230 ? 18.563 8.644 -5.083 1.00 86.06 230 SER A CA 1
ATOM 1808 C C . SER A 1 230 ? 19.824 7.812 -4.820 1.00 86.06 230 SER A C 1
ATOM 1810 O O . SER A 1 230 ? 20.279 7.671 -3.683 1.00 86.06 230 SER A O 1
ATOM 1812 N N . ARG A 1 231 ? 20.441 7.309 -5.890 1.00 77.69 231 ARG A N 1
ATOM 1813 C CA . ARG A 1 231 ? 21.735 6.611 -5.879 1.00 77.69 231 ARG A CA 1
ATOM 1814 C C . ARG A 1 231 ? 22.877 7.624 -6.033 1.00 77.69 231 ARG A C 1
ATOM 1816 O O . ARG A 1 231 ? 23.604 7.618 -7.019 1.00 77.69 231 ARG A O 1
ATOM 1823 N N . ASP A 1 232 ? 23.021 8.522 -5.062 1.00 75.75 232 ASP A N 1
ATOM 1824 C CA . ASP A 1 232 ? 24.142 9.471 -4.990 1.00 75.75 232 ASP A CA 1
ATOM 1825 C C . ASP A 1 232 ? 25.007 9.146 -3.768 1.00 75.75 232 ASP A C 1
ATOM 1827 O O . ASP A 1 232 ? 24.563 9.290 -2.634 1.00 75.75 232 ASP A O 1
ATOM 1831 N N . HIS A 1 233 ? 26.256 8.734 -4.008 1.00 69.25 233 HIS A N 1
ATOM 1832 C CA . HIS A 1 233 ? 27.210 8.314 -2.976 1.00 69.25 233 HIS A CA 1
ATOM 1833 C C . HIS A 1 233 ? 27.621 9.414 -1.983 1.00 69.25 233 HIS A C 1
ATOM 1835 O O . HIS A 1 233 ? 28.254 9.113 -0.968 1.00 69.25 233 HIS A O 1
ATOM 1841 N N . SER A 1 234 ? 27.312 10.676 -2.285 1.00 69.81 234 SER A N 1
ATOM 1842 C CA . SER A 1 234 ? 27.665 11.833 -1.455 1.00 69.81 234 SER A CA 1
ATOM 1843 C C . SER A 1 234 ? 26.446 12.573 -0.898 1.00 69.81 234 SER A C 1
ATOM 1845 O O . SER A 1 234 ? 26.566 13.220 0.141 1.00 69.81 234 SER A O 1
ATOM 1847 N N . ASN A 1 235 ? 25.283 12.500 -1.560 1.00 76.06 235 ASN A N 1
ATOM 1848 C CA . ASN A 1 235 ? 24.061 13.197 -1.140 1.00 76.06 235 ASN A CA 1
ATOM 1849 C C . ASN A 1 235 ? 22.791 12.371 -1.412 1.00 76.06 235 ASN A C 1
ATOM 1851 O O . ASN A 1 235 ? 22.117 12.557 -2.427 1.00 76.06 235 ASN A O 1
ATOM 1855 N N . TYR A 1 236 ? 22.394 11.504 -0.480 1.00 80.44 236 TYR A N 1
ATOM 1856 C CA . TYR A 1 236 ? 21.128 10.777 -0.621 1.00 80.44 236 TYR A CA 1
ATOM 1857 C C . TYR A 1 236 ? 19.952 11.718 -0.421 1.00 80.44 236 TYR A C 1
ATOM 1859 O O . TYR A 1 236 ? 19.942 12.563 0.481 1.00 80.44 236 TYR A O 1
ATOM 1867 N N . SER A 1 237 ? 18.921 11.513 -1.225 1.00 87.94 237 SER A N 1
ATOM 1868 C CA . SER A 1 237 ? 17.622 12.122 -1.013 1.00 87.94 237 SER A CA 1
ATOM 1869 C C . SER A 1 237 ? 16.541 11.062 -1.050 1.00 87.94 237 SER A C 1
ATOM 1871 O O . SER A 1 237 ? 16.591 10.171 -1.894 1.00 87.94 237 SER A O 1
ATOM 1873 N N . VAL A 1 238 ? 15.577 11.178 -0.139 1.00 90.88 238 VAL A N 1
ATOM 1874 C CA . VAL A 1 238 ? 14.317 10.437 -0.219 1.00 90.88 238 VAL A CA 1
ATOM 1875 C C . VAL A 1 238 ? 13.271 11.394 -0.753 1.00 90.88 238 VAL A C 1
ATOM 1877 O O . VAL A 1 238 ? 13.110 12.508 -0.236 1.00 90.88 238 VAL A O 1
ATOM 1880 N N . LYS A 1 239 ? 12.587 10.974 -1.807 1.00 93.44 239 LYS A N 1
ATOM 1881 C CA . LYS A 1 239 ? 11.569 11.760 -2.495 1.00 93.44 239 LYS A CA 1
ATOM 1882 C C . LYS A 1 239 ? 10.259 10.987 -2.548 1.00 93.44 239 LYS A C 1
ATOM 1884 O O . LYS A 1 239 ? 10.254 9.772 -2.372 1.00 93.44 239 LYS A O 1
ATOM 1889 N N . SER A 1 240 ? 9.170 11.707 -2.789 1.00 94.31 240 SER A N 1
ATOM 1890 C CA . SER A 1 240 ? 7.848 11.128 -3.000 1.00 94.31 240 SER A CA 1
ATOM 1891 C C . SER A 1 240 ? 7.106 11.735 -4.182 1.00 94.31 240 SER A C 1
ATOM 1893 O O . SER A 1 240 ? 7.386 12.863 -4.608 1.00 94.31 240 SER A O 1
ATOM 1895 N N . VAL A 1 241 ? 6.163 10.961 -4.718 1.00 95.50 241 VAL A N 1
ATOM 1896 C CA . VAL A 1 241 ? 5.272 11.335 -5.818 1.00 95.50 241 VAL A CA 1
ATOM 1897 C C . VAL A 1 241 ? 3.973 10.530 -5.738 1.00 95.50 241 VAL A C 1
ATOM 1899 O O . VAL A 1 241 ? 3.952 9.452 -5.154 1.00 95.50 241 VAL A O 1
ATOM 1902 N N . ASP A 1 242 ? 2.898 11.049 -6.323 1.00 93.81 242 ASP A N 1
ATOM 1903 C CA . ASP A 1 242 ? 1.647 10.311 -6.527 1.00 93.81 242 ASP A CA 1
ATOM 1904 C C . ASP A 1 242 ? 1.843 9.120 -7.493 1.00 93.81 242 ASP A C 1
ATOM 1906 O O . ASP A 1 242 ? 2.767 9.124 -8.312 1.00 93.81 242 ASP A O 1
ATOM 1910 N N . LEU A 1 243 ? 0.964 8.112 -7.440 1.00 93.50 243 LEU A N 1
ATOM 1911 C CA . LEU A 1 243 ? 0.990 6.943 -8.338 1.00 93.50 243 LEU A CA 1
ATOM 1912 C C . LEU A 1 243 ? 0.984 7.302 -9.835 1.00 93.50 243 LEU A C 1
ATOM 1914 O O . LEU A 1 243 ? 1.458 6.523 -10.670 1.00 93.50 243 LEU A O 1
ATOM 1918 N N . ASP A 1 244 ? 0.417 8.450 -10.205 1.00 92.50 244 ASP A N 1
ATOM 1919 C CA . ASP A 1 244 ? 0.390 8.961 -11.578 1.00 92.50 244 ASP A CA 1
ATOM 1920 C C . ASP A 1 244 ? 1.618 9.798 -11.961 1.00 92.50 244 ASP A C 1
ATOM 1922 O O . ASP A 1 244 ? 1.782 10.160 -13.128 1.00 92.50 244 ASP A O 1
ATOM 1926 N N . GLY A 1 245 ? 2.539 10.015 -11.023 1.00 91.12 245 GLY A N 1
ATOM 1927 C CA . GLY A 1 245 ? 3.752 10.789 -11.229 1.00 91.12 245 GLY A CA 1
ATOM 1928 C C . GLY A 1 245 ? 3.534 12.292 -11.025 1.00 91.12 245 GLY A C 1
ATOM 1929 O O . GLY A 1 245 ? 2.711 12.735 -10.227 1.00 91.12 245 GLY A O 1
ATOM 1930 N N . GLY A 1 246 ? 4.329 13.101 -11.728 1.00 88.44 246 GLY A N 1
ATOM 1931 C CA . GLY A 1 246 ? 4.293 14.563 -11.637 1.00 88.44 246 GLY A CA 1
ATOM 1932 C C . GLY A 1 246 ? 5.419 15.164 -10.789 1.00 88.44 246 GLY A C 1
ATOM 1933 O O . GLY A 1 246 ? 6.584 14.742 -10.859 1.00 88.44 246 GLY A O 1
ATOM 1934 N N . ASN A 1 247 ? 5.088 16.218 -10.037 1.00 90.06 247 ASN A N 1
ATOM 1935 C CA . ASN A 1 247 ? 6.066 16.965 -9.249 1.00 90.06 247 ASN A CA 1
ATOM 1936 C C . ASN A 1 247 ? 6.484 16.167 -8.014 1.00 90.06 247 ASN A C 1
ATOM 1938 O O . ASN A 1 247 ? 5.667 15.844 -7.157 1.00 90.06 247 ASN A O 1
ATOM 1942 N N . ALA A 1 248 ? 7.782 15.891 -7.923 1.00 92.56 248 ALA A N 1
ATOM 1943 C CA . ALA A 1 248 ? 8.360 15.187 -6.792 1.00 92.56 248 ALA A CA 1
ATOM 1944 C C . ALA A 1 248 ? 8.543 16.129 -5.601 1.00 92.56 248 ALA A C 1
ATOM 1946 O O . ALA A 1 248 ? 9.015 17.257 -5.766 1.00 92.56 248 ALA A O 1
ATOM 1947 N N . THR A 1 249 ? 8.271 15.632 -4.400 1.00 93.38 249 THR A N 1
ATOM 1948 C CA . THR A 1 249 ? 8.611 16.317 -3.149 1.00 93.38 249 THR A CA 1
ATOM 1949 C C . THR A 1 249 ? 9.846 15.666 -2.541 1.00 93.38 249 THR A C 1
ATOM 1951 O O . THR A 1 249 ? 9.937 14.447 -2.480 1.00 93.38 249 THR A O 1
ATOM 1954 N N . THR A 1 250 ? 10.823 16.462 -2.099 1.00 92.69 250 THR A N 1
ATOM 1955 C CA . THR A 1 250 ? 11.979 15.940 -1.352 1.00 92.69 250 THR A CA 1
ATOM 1956 C C . THR A 1 250 ? 11.655 15.938 0.132 1.00 92.69 250 THR A C 1
ATOM 1958 O O . THR A 1 250 ? 11.379 16.994 0.696 1.00 92.69 250 THR A O 1
ATOM 1961 N N . LEU A 1 251 ? 11.708 14.764 0.751 1.00 90.19 251 LEU A N 1
ATOM 1962 C CA . LEU A 1 251 ? 11.355 14.558 2.155 1.00 90.19 251 LEU A CA 1
ATOM 1963 C C . LEU A 1 251 ? 12.584 14.581 3.055 1.00 90.19 251 LEU A C 1
ATOM 1965 O O . LEU A 1 251 ? 12.547 15.115 4.159 1.00 90.19 251 LEU A O 1
ATOM 1969 N N . LEU A 1 252 ? 13.685 14.016 2.564 1.00 88.06 252 LEU A N 1
ATOM 1970 C CA . LEU A 1 252 ? 14.921 13.884 3.317 1.00 88.06 252 LEU A CA 1
ATOM 1971 C C . LEU A 1 252 ? 16.115 14.163 2.412 1.00 88.06 252 LEU A C 1
ATOM 1973 O O . LEU A 1 252 ? 16.123 13.771 1.246 1.00 88.06 252 LEU A O 1
ATOM 1977 N N . LYS A 1 253 ? 17.134 14.818 2.970 1.00 87.62 253 LYS A N 1
ATOM 1978 C CA . LYS A 1 253 ? 18.476 14.916 2.394 1.00 87.62 253 LYS A CA 1
ATOM 1979 C C . LYS A 1 253 ? 19.474 14.517 3.464 1.00 87.62 253 LYS A C 1
ATOM 1981 O O . LYS A 1 253 ? 19.464 15.107 4.542 1.00 87.62 253 LYS A O 1
ATOM 1986 N N . ILE A 1 254 ? 20.323 13.541 3.169 1.00 75.25 254 ILE A N 1
ATOM 1987 C CA . ILE A 1 254 ? 21.336 13.067 4.107 1.00 75.25 254 ILE A CA 1
ATOM 1988 C C . ILE A 1 254 ? 22.712 13.188 3.462 1.00 75.25 254 ILE A C 1
ATOM 1990 O O . ILE A 1 254 ? 22.952 12.658 2.379 1.00 75.25 254 ILE A O 1
ATOM 1994 N N . GLN A 1 255 ? 23.620 13.876 4.151 1.00 74.62 255 GLN A N 1
ATOM 1995 C CA . GLN A 1 255 ? 25.030 13.956 3.780 1.00 74.62 255 GLN A CA 1
ATOM 1996 C C . GLN A 1 255 ? 25.795 12.862 4.522 1.00 74.62 255 GLN A C 1
ATOM 1998 O O . GLN A 1 255 ? 26.199 13.038 5.670 1.00 74.62 255 GLN A O 1
ATOM 2003 N N . THR A 1 256 ? 25.943 11.702 3.890 1.00 65.12 256 THR A N 1
ATOM 2004 C CA . THR A 1 256 ? 26.728 10.575 4.420 1.00 65.12 256 THR A CA 1
ATOM 2005 C C . THR A 1 256 ? 27.461 9.878 3.274 1.00 65.12 256 THR A C 1
ATOM 2007 O O . THR A 1 256 ? 27.155 10.106 2.104 1.00 65.12 256 THR A O 1
ATOM 2010 N N . SER A 1 257 ? 28.426 9.018 3.600 1.00 67.69 257 SER A N 1
ATOM 2011 C CA . SER A 1 257 ? 28.945 8.014 2.670 1.00 67.69 257 SER A CA 1
ATOM 2012 C C . SER A 1 257 ? 28.205 6.680 2.864 1.00 67.69 257 SER A C 1
ATOM 2014 O O . SER A 1 257 ? 28.055 6.200 3.988 1.00 67.69 257 SER A O 1
ATOM 2016 N N . GLY A 1 258 ? 27.734 6.063 1.775 1.00 67.06 258 GLY A N 1
ATOM 2017 C CA . GLY A 1 258 ? 26.928 4.837 1.812 1.00 67.06 258 GLY A CA 1
ATOM 2018 C C . GLY A 1 258 ? 26.320 4.430 0.460 1.00 67.06 258 GLY A C 1
ATOM 2019 O O . GLY A 1 258 ? 26.708 4.907 -0.605 1.00 67.06 258 GLY A O 1
ATOM 2020 N N . THR A 1 259 ? 25.371 3.498 0.495 1.00 69.88 259 THR A N 1
ATOM 2021 C CA . THR A 1 259 ? 24.475 3.172 -0.625 1.00 69.88 259 THR A CA 1
ATOM 2022 C C . THR A 1 259 ? 23.147 2.721 -0.042 1.00 69.88 259 THR A C 1
ATOM 2024 O O . THR A 1 259 ? 23.146 1.845 0.825 1.00 69.88 259 THR A O 1
ATOM 2027 N N . VAL A 1 260 ? 22.029 3.274 -0.513 1.00 75.25 260 VAL A N 1
ATOM 2028 C CA . VAL A 1 260 ? 20.710 2.706 -0.199 1.00 75.25 260 VAL A CA 1
ATOM 2029 C C . VAL A 1 260 ? 20.606 1.351 -0.893 1.00 75.25 260 VAL A C 1
ATOM 2031 O O . VAL A 1 260 ? 20.858 1.266 -2.093 1.00 75.25 260 VAL A O 1
ATOM 2034 N N . GLN A 1 261 ? 20.316 0.303 -0.120 1.00 76.31 261 GLN A N 1
ATOM 2035 C CA . GLN A 1 261 ? 20.195 -1.064 -0.636 1.00 76.31 261 GLN A CA 1
ATOM 2036 C C . GLN A 1 261 ? 18.762 -1.392 -1.036 1.00 76.31 261 GLN A C 1
ATOM 2038 O O . GLN A 1 261 ? 18.551 -1.902 -2.125 1.00 76.31 261 GLN A O 1
ATOM 2043 N N . CYS A 1 262 ? 17.813 -1.094 -0.154 1.00 81.19 262 CYS A N 1
ATOM 2044 C CA . CYS A 1 262 ? 16.391 -1.274 -0.377 1.00 81.19 262 CYS A CA 1
ATOM 2045 C C . CYS A 1 262 ? 15.610 -0.236 0.433 1.00 81.19 262 CYS A C 1
ATOM 2047 O O . CYS A 1 262 ? 16.116 0.334 1.410 1.00 81.19 262 CYS A O 1
ATOM 2049 N N . MET A 1 263 ? 14.377 -0.000 0.018 1.00 84.00 263 MET A N 1
ATOM 2050 C CA . MET A 1 263 ? 13.384 0.784 0.718 1.00 84.00 263 MET A CA 1
ATOM 2051 C C . MET A 1 263 ? 12.141 -0.066 0.886 1.00 84.00 263 MET A C 1
ATOM 2053 O O . MET A 1 263 ? 11.724 -0.754 -0.032 1.00 84.00 263 MET A O 1
ATOM 2057 N N . GLU A 1 264 ? 11.549 0.027 2.064 1.00 87.00 264 GLU A N 1
ATOM 2058 C CA . GLU A 1 264 ? 10.254 -0.554 2.378 1.00 87.00 264 GLU A CA 1
ATOM 2059 C C . GLU A 1 264 ? 9.469 0.514 3.128 1.00 87.00 264 GLU A C 1
ATOM 2061 O O . GLU A 1 264 ? 10.048 1.344 3.844 1.00 87.00 264 GLU A O 1
ATOM 2066 N N . VAL A 1 265 ? 8.155 0.512 2.954 1.00 85.38 265 VAL A N 1
ATOM 2067 C CA . VAL A 1 265 ? 7.259 1.418 3.667 1.00 85.38 265 VAL A CA 1
ATOM 2068 C C . VAL A 1 265 ? 6.302 0.571 4.479 1.00 85.38 265 VAL A C 1
ATOM 2070 O O . VAL A 1 265 ? 5.698 -0.363 3.964 1.00 85.38 265 VAL A O 1
ATOM 2073 N N . ASP A 1 266 ? 6.159 0.918 5.752 1.00 80.06 266 ASP A N 1
ATOM 2074 C CA . ASP A 1 266 ? 4.989 0.533 6.524 1.00 80.06 266 ASP A CA 1
ATOM 2075 C C . ASP A 1 266 ? 3.945 1.647 6.340 1.00 80.06 266 ASP A C 1
ATOM 2077 O O . ASP A 1 266 ? 4.122 2.759 6.850 1.00 80.06 266 ASP A O 1
ATOM 2081 N N . PRO A 1 267 ? 2.891 1.413 5.546 1.00 72.25 267 PRO A N 1
ATOM 2082 C CA . PRO A 1 267 ? 1.910 2.445 5.243 1.00 72.25 267 PRO A CA 1
ATOM 2083 C C . PRO A 1 267 ? 0.898 2.650 6.377 1.00 72.25 267 PRO A C 1
ATOM 2085 O O . PRO A 1 267 ? 0.086 3.575 6.307 1.00 72.25 267 PRO A O 1
ATOM 2088 N N . TYR A 1 268 ? 0.925 1.807 7.416 1.00 64.38 268 TYR A N 1
ATOM 2089 C CA . TYR A 1 268 ? 0.041 1.902 8.575 1.00 64.38 268 TYR A CA 1
ATOM 2090 C C . TYR A 1 268 ? 0.746 2.540 9.774 1.00 64.38 268 TYR A C 1
ATOM 2092 O O . TYR A 1 268 ? 0.151 3.386 10.445 1.00 64.38 268 TYR A O 1
ATOM 2100 N N . GLU A 1 269 ? 2.017 2.201 10.011 1.00 62.09 269 GLU A N 1
ATOM 2101 C CA . GLU A 1 269 ? 2.838 2.808 11.055 1.00 62.09 269 GLU A CA 1
ATOM 2102 C C . GLU A 1 269 ? 4.033 3.581 10.487 1.00 62.09 269 GLU A C 1
ATOM 2104 O O . GLU A 1 269 ? 4.895 3.058 9.789 1.00 62.09 269 GLU A O 1
ATOM 2109 N N . ARG A 1 270 ? 4.170 4.852 10.882 1.00 49.84 270 ARG A N 1
ATOM 2110 C CA . ARG A 1 270 ? 5.441 5.572 10.728 1.00 49.84 270 ARG A CA 1
ATOM 2111 C C . ARG A 1 270 ? 6.463 4.911 11.654 1.00 49.84 270 ARG A C 1
ATOM 2113 O O . ARG A 1 270 ? 6.473 5.236 12.841 1.00 49.84 270 ARG A O 1
ATOM 2120 N N . LEU A 1 271 ? 7.266 3.985 11.121 1.00 39.91 271 LEU A N 1
ATOM 2121 C CA . LEU A 1 271 ? 8.339 3.258 11.811 1.00 39.91 271 LEU A CA 1
ATOM 2122 C C . LEU A 1 271 ? 9.054 4.161 12.834 1.00 39.91 271 LEU A C 1
ATOM 2124 O O . LEU A 1 271 ? 9.866 5.009 12.475 1.00 39.91 271 LEU A O 1
ATOM 2128 N N . PHE A 1 272 ? 8.712 3.954 14.108 1.00 35.12 272 PHE A N 1
ATOM 2129 C CA . PHE A 1 272 ? 9.251 4.603 15.308 1.00 35.12 272 PHE A CA 1
ATOM 2130 C C . PHE A 1 272 ? 9.119 6.138 15.388 1.00 35.12 272 PHE A C 1
ATOM 2132 O O . PHE A 1 272 ? 9.969 6.893 14.932 1.00 35.12 272 PHE A O 1
ATOM 2139 N N . ASN A 1 273 ? 8.124 6.602 16.152 1.00 31.80 273 ASN A N 1
ATOM 2140 C CA . ASN A 1 273 ? 8.243 7.857 16.907 1.00 31.80 273 ASN A CA 1
ATOM 2141 C C . ASN A 1 273 ? 8.642 7.494 18.346 1.00 31.80 273 ASN A C 1
ATOM 2143 O O . ASN A 1 273 ? 7.755 7.165 19.144 1.00 31.80 273 ASN A O 1
ATOM 2147 N N . THR A 1 274 ? 9.946 7.503 18.639 1.00 35.47 274 THR A N 1
ATOM 2148 C CA . THR A 1 274 ? 10.455 7.760 19.999 1.00 35.47 274 THR A CA 1
ATOM 2149 C C . THR A 1 274 ? 10.234 9.217 20.355 1.00 35.47 274 THR A C 1
ATOM 2151 O O . THR A 1 274 ? 10.547 10.057 19.480 1.00 35.47 274 THR A O 1
#